Protein AF-A0A931MNH4-F1 (afdb_monomer)

Solvent-accessible surface area (backbone atoms only — not comparable to full-atom values): 10847 Å² total; per-resid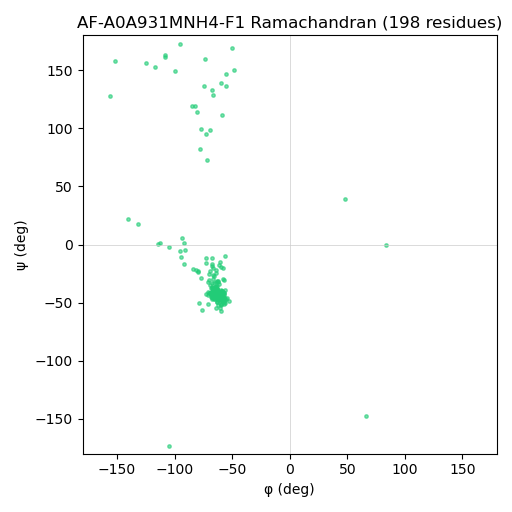ue (Å²): 139,83,82,79,81,79,89,80,87,72,77,57,69,44,56,53,50,51,34,54,53,46,45,53,50,35,50,48,55,61,60,52,45,60,64,35,60,74,27,44,64,66,43,52,75,28,30,42,85,65,47,63,62,49,39,50,48,42,41,54,48,29,35,50,51,25,43,57,26,54,76,43,91,54,63,66,54,26,25,50,33,19,40,48,23,29,51,39,44,56,51,41,60,58,52,41,64,85,30,44,72,83,51,72,48,60,78,91,59,66,46,47,67,67,78,48,55,50,55,36,26,47,27,23,49,67,39,47,71,83,68,55,28,59,55,51,34,54,54,46,51,51,52,43,51,51,50,40,35,60,36,33,71,55,77,96,50,96,63,51,65,60,53,55,51,52,54,50,50,55,42,46,51,55,46,48,51,52,50,51,54,56,50,50,43,45,52,52,48,51,53,52,54,54,52,54,66,74,75,107

Sequence (200 aa):
MSRRVRFDEGGSAGDRFVRVFVRFVVLGYLFYLVPVIGYMPTAAAVTAGWWTPLAVTAIVGSALAMGAATFHPDVRCLRRTAAANAWLFVAVTVLWWPAWNGGHIAGDDYLWLTLVPGLPALSAVAAWRSWRPFAYLAVVEVLVHATDRIVRDIPVGDHALPSFAFIATYSMMFVGAATIGLAAGRTLDATIATTHATAS

pLDDT: mean 86.15, std 13.41, range [39.12, 98.06]

Structure (mmCIF, N/CA/C/O backbone):
data_AF-A0A931MNH4-F1
#
_entry.id   AF-A0A931MNH4-F1
#
loop_
_atom_site.group_PDB
_atom_site.id
_atom_site.type_symbol
_atom_site.label_atom_id
_atom_site.label_alt_id
_atom_site.label_comp_id
_atom_site.label_asym_id
_atom_site.label_entity_id
_atom_site.label_seq_id
_atom_site.pdbx_PDB_ins_code
_atom_site.Cartn_x
_atom_site.Cartn_y
_atom_site.Cartn_z
_atom_site.occupancy
_atom_site.B_iso_or_equiv
_atom_site.auth_seq_id
_atom_site.auth_comp_id
_atom_site.auth_asym_id
_atom_site.auth_atom_id
_atom_site.pdbx_PDB_model_num
ATOM 1 N N . MET A 1 1 ? -31.766 15.109 41.637 1.00 39.12 1 MET A N 1
ATOM 2 C CA . MET A 1 1 ? -31.899 15.221 40.167 1.00 39.12 1 MET A CA 1
ATOM 3 C C . MET A 1 1 ? -30.556 14.843 39.544 1.00 39.12 1 MET A C 1
ATOM 5 O O . MET A 1 1 ? -29.678 15.682 39.417 1.00 39.12 1 MET A O 1
ATOM 9 N N . SER A 1 2 ? -30.343 13.541 39.315 1.00 41.69 2 SER A N 1
ATOM 10 C CA . SER A 1 2 ? -29.070 12.966 38.851 1.00 41.69 2 SER A CA 1
ATOM 11 C C . SER A 1 2 ? -28.994 13.042 37.325 1.00 41.69 2 SER A C 1
ATOM 13 O O . SER A 1 2 ? -29.858 12.512 36.624 1.00 41.69 2 SER A O 1
ATOM 15 N N . ARG A 1 3 ? -27.990 13.756 36.812 1.00 40.38 3 ARG A N 1
ATOM 16 C CA . ARG A 1 3 ? -27.740 13.938 35.381 1.00 40.38 3 ARG A CA 1
ATOM 17 C C . ARG A 1 3 ? -27.098 12.650 34.854 1.00 40.38 3 ARG A C 1
ATOM 19 O O . ARG A 1 3 ? -25.903 12.445 35.035 1.00 40.38 3 ARG A O 1
ATOM 26 N N . ARG A 1 4 ? -27.891 11.771 34.227 1.00 43.69 4 ARG A N 1
ATOM 27 C CA . ARG A 1 4 ? -27.363 10.622 33.473 1.00 43.69 4 ARG A CA 1
ATOM 28 C C . ARG A 1 4 ? -26.448 11.164 32.375 1.00 43.69 4 ARG A C 1
ATOM 30 O O . ARG A 1 4 ? -26.921 11.816 31.446 1.00 43.69 4 ARG A O 1
ATOM 37 N N . VAL A 1 5 ? -25.148 10.923 32.501 1.00 45.19 5 VAL A N 1
ATOM 38 C CA . VAL A 1 5 ? -24.191 11.143 31.416 1.00 45.19 5 VAL A CA 1
ATOM 39 C C . VAL A 1 5 ? -24.498 10.089 30.356 1.00 45.19 5 VAL A C 1
ATOM 41 O O . VAL A 1 5 ? -24.156 8.920 30.503 1.00 45.19 5 VAL A O 1
ATOM 44 N N . ARG A 1 6 ? -25.245 10.489 29.326 1.00 39.12 6 ARG A N 1
ATOM 45 C CA . ARG A 1 6 ? -25.521 9.675 28.144 1.00 39.12 6 ARG A CA 1
ATOM 46 C C . ARG A 1 6 ? -24.229 9.622 27.316 1.00 39.12 6 ARG A C 1
ATOM 48 O O . ARG A 1 6 ? -23.942 10.545 26.563 1.00 39.12 6 ARG A O 1
ATOM 55 N N . PHE A 1 7 ? -23.429 8.573 27.500 1.00 44.94 7 PHE A N 1
ATOM 56 C CA . PHE A 1 7 ? -22.346 8.220 26.580 1.00 44.94 7 PHE A CA 1
ATOM 57 C C . PHE A 1 7 ? -22.957 7.530 25.362 1.00 44.94 7 PHE A C 1
ATOM 59 O O . PHE A 1 7 ? -23.023 6.308 25.333 1.00 44.94 7 PHE A O 1
ATOM 66 N N . ASP A 1 8 ? -23.459 8.298 24.398 1.00 45.12 8 ASP A N 1
ATOM 67 C CA . ASP A 1 8 ? -24.078 7.700 23.205 1.00 45.12 8 ASP A CA 1
ATOM 68 C C . ASP A 1 8 ? -23.757 8.430 21.889 1.00 45.12 8 ASP A C 1
ATOM 70 O O . ASP A 1 8 ? -24.479 8.285 20.914 1.00 45.12 8 ASP A O 1
ATOM 74 N N . GLU A 1 9 ? -22.663 9.203 21.806 1.00 40.69 9 GLU A N 1
ATOM 75 C CA . GLU A 1 9 ? -22.378 9.997 20.587 1.00 40.69 9 GLU A CA 1
ATOM 76 C C . GLU A 1 9 ? -20.949 9.889 20.018 1.00 40.69 9 GLU A C 1
ATOM 78 O O . GLU A 1 9 ? -20.541 10.672 19.164 1.00 40.69 9 GLU A O 1
ATOM 83 N N . GLY A 1 10 ? -20.173 8.868 20.386 1.00 42.50 10 GLY A N 1
ATOM 84 C CA . GLY A 1 10 ? -18.892 8.596 19.726 1.00 42.50 10 GLY A CA 1
ATOM 85 C C . GLY A 1 10 ? -18.502 7.137 19.883 1.00 42.50 10 GLY A C 1
ATOM 86 O O . GLY A 1 10 ? -18.530 6.639 21.000 1.00 42.50 10 GLY A O 1
ATOM 87 N N . GLY A 1 11 ? -18.187 6.458 18.772 1.00 59.75 11 GLY A N 1
ATOM 88 C CA . GLY A 1 11 ? -17.938 5.007 18.712 1.00 59.75 11 GLY A CA 1
ATOM 89 C C . GLY A 1 11 ? -16.943 4.459 19.747 1.00 59.75 11 GLY A C 1
ATOM 90 O O . GLY A 1 11 ? -16.241 5.219 20.414 1.00 59.75 11 GLY A O 1
ATOM 91 N N . SER A 1 12 ? -16.879 3.124 19.863 1.00 76.06 12 SER A N 1
ATOM 92 C CA . SER A 1 12 ? -16.082 2.413 20.885 1.00 76.06 12 SER A CA 1
ATOM 93 C C . SER A 1 12 ? -14.642 2.946 20.974 1.00 76.06 12 SER A C 1
ATOM 95 O O . SER A 1 12 ? -14.068 3.407 19.983 1.00 76.06 12 SER A O 1
ATOM 97 N N . ALA A 1 13 ? -14.017 2.875 22.152 1.00 78.75 13 ALA A N 1
ATOM 98 C CA . ALA A 1 13 ? -12.631 3.318 22.322 1.00 78.75 13 ALA A CA 1
ATOM 99 C C . ALA A 1 13 ? -11.659 2.588 21.362 1.00 78.75 13 ALA A C 1
ATOM 101 O O . ALA A 1 13 ? -10.739 3.206 20.825 1.00 78.75 13 ALA A O 1
ATOM 102 N N . GLY A 1 14 ? -11.945 1.341 20.996 1.00 79.50 14 GLY A N 1
ATOM 103 C CA . GLY A 1 14 ? -11.322 0.564 19.930 1.00 79.50 14 GLY A CA 1
ATOM 104 C C . GLY A 1 14 ? -11.430 1.210 18.548 1.00 79.50 14 GLY A C 1
ATOM 105 O O . GLY A 1 14 ? -10.446 1.219 17.805 1.00 79.50 14 GLY A O 1
ATOM 106 N N . ASP A 1 15 ? -12.566 1.816 18.204 1.00 86.19 15 ASP A N 1
ATOM 107 C CA . ASP A 1 15 ? -12.702 2.590 16.964 1.00 86.19 15 ASP A CA 1
ATOM 108 C C . ASP A 1 15 ? -11.847 3.860 17.009 1.00 86.19 15 ASP A C 1
ATOM 110 O O . ASP A 1 15 ? -11.227 4.229 16.006 1.00 86.19 15 ASP A O 1
ATOM 114 N N . ARG A 1 16 ? -11.747 4.513 18.174 1.00 86.31 16 ARG A N 1
ATOM 115 C CA . ARG A 1 16 ? -10.844 5.658 18.363 1.00 86.31 16 ARG A CA 1
ATOM 116 C C . ARG A 1 16 ? -9.375 5.242 18.207 1.00 86.31 16 ARG A C 1
ATOM 118 O O . ARG A 1 16 ? -8.635 5.945 17.517 1.00 86.31 16 ARG A O 1
ATOM 125 N N . PHE A 1 17 ? -8.967 4.097 18.755 1.00 88.31 17 PHE A N 1
ATOM 126 C CA . PHE A 1 17 ? -7.614 3.556 18.570 1.00 88.31 17 PHE A CA 1
ATOM 127 C C . PHE A 1 17 ? -7.302 3.267 17.102 1.00 88.31 17 PHE A C 1
ATOM 129 O O . PHE A 1 17 ? -6.260 3.692 16.606 1.00 88.31 17 PHE A O 1
ATOM 136 N N . VAL A 1 18 ? -8.218 2.612 16.381 1.00 90.44 18 VAL A N 1
ATOM 137 C CA . VAL A 1 18 ? -8.048 2.339 14.945 1.00 90.44 18 VAL A CA 1
ATOM 138 C C . VAL A 1 18 ? -7.901 3.640 14.149 1.00 90.44 18 VAL A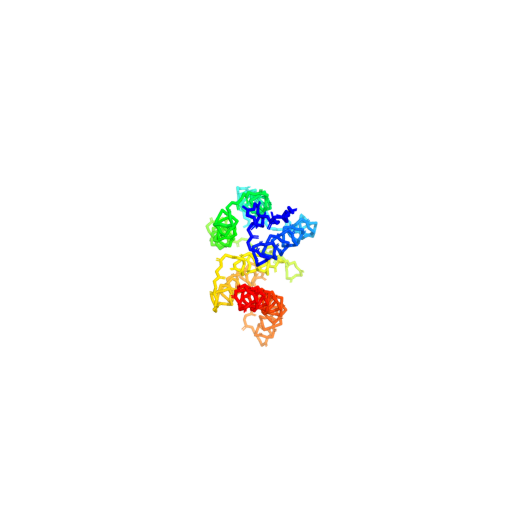 C 1
ATOM 140 O O . VAL A 1 18 ? -7.058 3.714 13.259 1.00 90.44 18 VAL A O 1
ATOM 143 N N . ARG A 1 19 ? -8.660 4.692 14.480 1.00 94.25 19 ARG A N 1
ATOM 144 C CA . ARG A 1 19 ? -8.535 6.004 13.817 1.00 94.25 19 ARG A CA 1
ATOM 145 C C . ARG A 1 19 ? -7.173 6.651 14.051 1.00 94.25 19 ARG A C 1
ATOM 147 O O . ARG A 1 19 ? -6.581 7.150 13.099 1.00 94.25 19 ARG A O 1
ATOM 154 N N . VAL A 1 20 ? -6.672 6.645 15.287 1.00 93.81 20 VAL A N 1
ATOM 155 C CA . VAL A 1 20 ? -5.338 7.186 15.609 1.00 93.81 20 VAL A CA 1
ATOM 156 C C . VAL A 1 20 ? -4.249 6.388 14.896 1.00 93.81 20 VAL A C 1
ATOM 158 O O . VAL A 1 20 ? -3.377 6.982 14.266 1.00 93.81 20 VAL A O 1
ATOM 161 N N . PHE A 1 21 ? -4.346 5.058 14.919 1.00 93.31 21 PHE A N 1
ATOM 162 C CA . PHE A 1 21 ? -3.435 4.176 14.196 1.00 93.31 21 PHE A CA 1
ATOM 163 C C . PHE A 1 21 ? -3.420 4.482 12.693 1.00 93.31 21 PHE A C 1
ATOM 165 O O . PHE A 1 21 ? -2.356 4.678 12.117 1.00 93.31 21 PHE A O 1
ATOM 172 N N . VAL A 1 22 ? -4.586 4.613 12.058 1.00 95.25 22 VAL A N 1
ATOM 173 C CA . VAL A 1 22 ? -4.656 4.955 10.632 1.00 95.25 22 VAL A CA 1
ATOM 174 C C . VAL A 1 22 ? -4.052 6.327 10.342 1.00 95.25 22 VAL A C 1
ATOM 176 O O . VAL A 1 22 ? -3.323 6.462 9.366 1.00 95.25 22 VAL A O 1
ATOM 179 N N . ARG A 1 23 ? -4.285 7.342 11.183 1.00 96.12 23 ARG A N 1
ATOM 180 C CA . ARG A 1 23 ? -3.642 8.659 11.011 1.00 96.12 23 ARG A CA 1
ATOM 181 C C . ARG A 1 23 ? -2.121 8.556 11.065 1.00 96.12 23 ARG A C 1
ATOM 183 O O . ARG A 1 23 ? -1.450 9.176 10.248 1.00 96.12 23 ARG A O 1
ATOM 190 N N . PHE A 1 24 ? -1.590 7.742 11.976 1.00 94.81 24 PHE A N 1
ATOM 191 C CA . PHE A 1 24 ? -0.161 7.445 12.033 1.00 94.81 24 PHE A CA 1
ATOM 192 C C . PHE A 1 24 ? 0.341 6.784 10.736 1.00 94.81 24 PHE A C 1
ATOM 194 O O . PHE A 1 24 ? 1.348 7.219 10.185 1.00 94.81 24 PHE A O 1
ATOM 201 N N . VAL A 1 25 ? -0.393 5.810 10.186 1.00 95.44 25 VAL A N 1
ATOM 202 C CA . VAL A 1 25 ? -0.047 5.176 8.897 1.00 95.44 25 VAL A CA 1
ATOM 203 C C . VAL A 1 25 ? -0.053 6.189 7.746 1.00 95.44 25 VAL A C 1
ATOM 205 O O . VAL A 1 25 ? 0.857 6.184 6.920 1.00 95.44 25 VAL A O 1
ATOM 208 N N . VAL A 1 26 ? -1.037 7.092 7.701 1.00 96.00 26 VAL A N 1
ATOM 209 C CA . VAL A 1 26 ? -1.114 8.154 6.681 1.00 96.00 26 VAL A CA 1
ATOM 210 C C . VAL A 1 26 ? 0.065 9.117 6.786 1.00 96.00 26 VAL A C 1
ATOM 212 O O . VAL A 1 26 ? 0.641 9.474 5.763 1.00 96.00 26 VAL A O 1
ATOM 215 N N . LEU A 1 27 ? 0.475 9.498 7.999 1.00 96.12 27 LEU A N 1
ATOM 216 C CA . LEU A 1 27 ? 1.706 10.271 8.184 1.00 96.12 27 LEU A CA 1
ATOM 217 C C . LEU A 1 27 ? 2.918 9.507 7.647 1.00 96.12 27 LEU A C 1
ATOM 219 O O . LEU A 1 27 ? 3.733 10.098 6.946 1.00 96.12 27 LEU A O 1
ATOM 223 N N . GLY A 1 28 ? 2.994 8.196 7.894 1.00 93.38 28 GLY A N 1
ATOM 224 C CA . GLY A 1 28 ? 4.009 7.323 7.303 1.00 93.38 28 GLY A CA 1
ATOM 225 C C . GLY A 1 28 ? 4.073 7.445 5.778 1.00 93.38 28 GLY A C 1
ATOM 226 O O . GLY A 1 28 ? 5.148 7.690 5.242 1.00 93.38 28 GLY A O 1
ATOM 227 N N . TYR A 1 29 ? 2.932 7.380 5.085 1.00 94.44 29 TYR A N 1
ATOM 228 C CA . TYR A 1 29 ? 2.870 7.606 3.633 1.00 94.44 29 TYR A CA 1
ATOM 229 C C . TYR A 1 29 ? 3.417 8.971 3.207 1.00 94.44 29 TYR A C 1
ATOM 231 O O . TYR A 1 29 ? 4.164 9.049 2.234 1.00 94.44 29 TYR A O 1
ATOM 239 N N . LEU A 1 30 ? 3.072 10.040 3.928 1.00 94.75 30 LEU A N 1
ATOM 240 C CA . LEU A 1 30 ? 3.542 11.390 3.605 1.00 94.75 30 LEU A CA 1
ATOM 241 C C . LEU A 1 30 ? 5.053 11.542 3.823 1.00 94.75 30 LEU A C 1
ATOM 243 O O . LEU A 1 30 ? 5.729 12.145 2.995 1.00 94.75 30 LEU A O 1
ATOM 247 N N . PHE A 1 31 ? 5.594 10.963 4.897 1.00 93.94 31 PHE A N 1
ATOM 248 C CA . PHE A 1 31 ? 7.034 10.977 5.159 1.00 93.94 31 PHE A CA 1
ATOM 249 C C . PHE A 1 31 ? 7.813 10.136 4.145 1.00 93.94 31 PHE A C 1
ATOM 251 O O . PHE A 1 31 ? 8.835 10.593 3.638 1.00 93.94 31 PHE A O 1
ATOM 258 N N . TYR A 1 32 ? 7.315 8.946 3.794 1.00 89.62 32 TYR A N 1
ATOM 259 C CA . TYR A 1 32 ? 7.945 8.084 2.787 1.00 89.62 32 TYR A CA 1
ATOM 260 C C . TYR A 1 32 ? 7.878 8.657 1.369 1.00 89.62 32 TYR A C 1
ATOM 262 O O . TYR A 1 32 ? 8.678 8.265 0.521 1.00 89.62 32 TYR A O 1
ATOM 270 N N . LEU A 1 33 ? 6.986 9.613 1.098 1.00 91.06 33 LEU A N 1
ATOM 271 C CA . LEU A 1 33 ? 6.939 10.275 -0.202 1.00 91.06 33 LEU A CA 1
ATOM 272 C C . LEU A 1 33 ? 8.242 11.033 -0.507 1.00 91.06 33 LEU A C 1
ATOM 274 O O . LEU A 1 33 ? 8.657 11.079 -1.661 1.00 91.06 33 LEU A O 1
ATOM 278 N N . VAL A 1 34 ? 8.912 11.571 0.518 1.00 92.69 34 VAL A N 1
ATOM 279 C CA . VAL A 1 34 ? 10.163 12.332 0.369 1.00 92.69 34 VAL A CA 1
ATOM 280 C C . VAL A 1 34 ? 11.274 11.496 -0.285 1.00 92.69 34 VAL A C 1
ATOM 282 O O . VAL A 1 34 ? 11.755 11.911 -1.341 1.00 92.69 34 VAL A O 1
ATOM 285 N N . PRO A 1 35 ? 11.676 10.322 0.249 1.00 90.06 35 PRO A N 1
ATOM 286 C CA . PRO A 1 35 ? 12.659 9.480 -0.425 1.00 90.06 35 PRO A CA 1
ATOM 287 C C . PRO A 1 35 ? 12.121 8.902 -1.738 1.00 90.06 35 PRO A C 1
ATOM 289 O O . PRO A 1 35 ? 12.856 8.864 -2.719 1.00 90.06 35 PRO A O 1
ATOM 292 N N . VAL A 1 36 ? 10.839 8.514 -1.805 1.00 91.00 36 VAL A N 1
ATOM 293 C CA . VAL A 1 36 ? 10.245 7.927 -3.020 1.00 91.00 36 VAL A CA 1
ATOM 294 C C . VAL A 1 36 ? 10.365 8.863 -4.224 1.00 91.00 36 VAL A C 1
ATOM 296 O O . VAL A 1 36 ? 10.721 8.393 -5.301 1.00 91.00 36 VAL A O 1
ATOM 299 N N . ILE A 1 37 ? 10.141 10.173 -4.051 1.00 92.19 37 ILE A N 1
ATOM 300 C CA . ILE A 1 37 ? 10.300 11.173 -5.123 1.00 92.19 37 ILE A CA 1
ATOM 301 C C . ILE A 1 37 ? 11.711 11.130 -5.726 1.00 92.19 37 ILE A C 1
ATOM 303 O O . ILE A 1 37 ? 11.845 11.220 -6.946 1.00 92.19 37 ILE A O 1
ATOM 307 N N . GLY A 1 38 ? 12.746 10.939 -4.902 1.00 90.31 38 GLY A N 1
ATOM 308 C CA . GLY A 1 38 ? 14.133 10.839 -5.366 1.00 90.31 38 GLY A CA 1
ATOM 309 C C . GLY A 1 38 ? 14.390 9.637 -6.282 1.00 90.31 38 GLY A C 1
ATOM 310 O O . GLY A 1 38 ? 15.181 9.746 -7.212 1.00 90.31 38 GLY A O 1
ATOM 311 N N . TYR A 1 39 ? 13.669 8.530 -6.076 1.00 89.06 39 TYR A N 1
ATOM 312 C CA . TYR A 1 39 ? 13.806 7.283 -6.846 1.00 89.06 39 TYR A CA 1
ATOM 313 C C . TYR A 1 39 ? 12.805 7.148 -8.011 1.00 89.06 39 TYR A C 1
ATOM 315 O O . TYR A 1 39 ? 12.880 6.198 -8.796 1.00 89.06 39 TYR A O 1
ATOM 323 N N . MET A 1 40 ? 11.856 8.080 -8.164 1.00 91.00 40 MET A N 1
ATOM 324 C CA . MET A 1 40 ? 10.902 8.057 -9.284 1.00 91.00 40 MET A CA 1
ATOM 325 C C . MET A 1 40 ? 11.567 8.143 -10.670 1.00 91.00 40 MET A C 1
ATOM 327 O O . MET A 1 40 ? 11.118 7.407 -11.553 1.00 91.00 40 MET A O 1
ATOM 331 N N . PRO A 1 41 ? 12.610 8.973 -10.904 1.00 91.81 41 PRO A N 1
ATOM 332 C CA . PRO A 1 41 ? 13.272 9.043 -12.209 1.00 91.81 41 PRO A CA 1
ATOM 333 C C . PRO A 1 41 ? 13.865 7.699 -12.644 1.00 91.81 41 PRO A C 1
ATOM 335 O O . PRO A 1 41 ? 13.720 7.309 -13.801 1.00 91.81 41 PRO A O 1
ATOM 338 N N . THR A 1 42 ? 14.447 6.954 -11.702 1.00 89.75 42 THR A N 1
ATOM 339 C CA . THR A 1 42 ? 15.019 5.626 -11.942 1.00 89.75 42 THR A CA 1
ATOM 340 C C . THR A 1 42 ? 13.954 4.632 -12.408 1.00 89.75 42 THR A C 1
ATOM 342 O O . THR A 1 42 ? 14.141 3.933 -13.401 1.00 89.75 42 THR A O 1
ATOM 345 N N . ALA A 1 43 ? 12.786 4.616 -11.759 1.00 88.12 43 ALA A N 1
ATOM 346 C CA . ALA A 1 43 ? 11.671 3.777 -12.199 1.00 88.12 43 ALA A CA 1
ATOM 347 C C . ALA A 1 43 ? 11.082 4.235 -13.547 1.00 88.12 43 ALA A C 1
ATOM 349 O O . ALA A 1 43 ? 10.696 3.399 -14.366 1.00 88.12 43 ALA A O 1
ATOM 350 N N . ALA A 1 44 ? 11.022 5.546 -13.800 1.00 90.94 44 ALA A N 1
ATOM 351 C CA . ALA A 1 44 ? 10.495 6.106 -15.046 1.00 90.94 44 ALA A CA 1
ATOM 352 C C . ALA A 1 44 ? 11.364 5.774 -16.272 1.00 90.94 44 ALA A C 1
ATOM 354 O O . ALA A 1 44 ? 10.837 5.690 -17.377 1.00 90.94 44 ALA A O 1
ATOM 355 N N . ALA A 1 45 ? 12.668 5.538 -16.091 1.00 90.88 45 ALA A N 1
ATOM 356 C CA . ALA A 1 45 ? 13.566 5.135 -17.176 1.00 90.88 45 ALA A CA 1
ATOM 357 C C . ALA A 1 45 ? 13.236 3.742 -17.752 1.00 90.88 45 ALA A C 1
ATOM 359 O O . ALA A 1 45 ? 13.494 3.469 -18.926 1.00 90.88 45 ALA A O 1
ATOM 360 N N . VAL A 1 46 ? 12.641 2.865 -16.939 1.00 93.81 46 VAL A N 1
ATOM 361 C CA . VAL A 1 46 ? 12.371 1.461 -17.294 1.00 93.81 46 VAL A CA 1
ATOM 362 C C . VAL A 1 46 ? 10.880 1.130 -17.391 1.00 93.81 46 VAL A C 1
ATOM 364 O O . VAL A 1 46 ? 10.511 -0.002 -17.688 1.00 93.81 46 VAL A O 1
ATOM 367 N N . THR A 1 47 ? 9.991 2.097 -17.167 1.00 95.12 47 THR A N 1
ATOM 368 C CA . THR A 1 47 ? 8.538 1.889 -17.229 1.00 95.12 47 THR A CA 1
ATOM 369 C C . THR A 1 47 ? 7.865 2.858 -18.185 1.00 95.12 47 THR A C 1
ATOM 371 O O . THR A 1 47 ? 8.361 3.944 -18.476 1.00 95.12 47 THR A O 1
ATOM 374 N N . ALA A 1 48 ? 6.696 2.476 -18.686 1.00 95.50 48 ALA A N 1
ATOM 375 C CA . ALA A 1 48 ? 5.853 3.360 -19.467 1.00 95.50 48 ALA A CA 1
ATOM 376 C C . ALA A 1 48 ? 5.446 4.597 -18.643 1.00 95.50 48 ALA A C 1
ATOM 378 O O . ALA A 1 48 ? 5.068 4.487 -17.477 1.00 95.50 48 ALA A O 1
ATOM 379 N N . GLY A 1 49 ? 5.446 5.779 -19.271 1.00 94.44 49 GLY A N 1
ATOM 380 C CA . GLY A 1 49 ? 5.241 7.062 -18.581 1.00 94.44 49 GLY A CA 1
ATOM 381 C C . GLY A 1 49 ? 3.895 7.228 -17.860 1.00 94.44 49 GLY A C 1
ATOM 382 O O . GLY A 1 49 ? 3.757 8.116 -17.023 1.00 94.44 49 GLY A O 1
ATOM 383 N N . TRP A 1 50 ? 2.906 6.372 -18.137 1.00 95.56 50 TRP A N 1
ATOM 384 C CA . TRP A 1 50 ? 1.625 6.354 -17.424 1.00 95.56 50 TRP A CA 1
ATOM 385 C C . TRP A 1 50 ? 1.697 5.633 -16.072 1.00 95.56 50 TRP A C 1
ATOM 387 O O . TRP A 1 50 ? 0.858 5.882 -15.206 1.00 95.56 50 TRP A O 1
ATOM 397 N N . TRP A 1 51 ? 2.669 4.738 -15.876 1.00 96.56 51 TRP A N 1
ATOM 398 C CA . TRP A 1 51 ? 2.679 3.840 -14.725 1.00 96.56 51 TRP A CA 1
ATOM 399 C C . TRP A 1 51 ? 2.990 4.577 -13.426 1.00 96.56 51 TRP A C 1
ATOM 401 O O . TRP A 1 51 ? 2.201 4.498 -12.490 1.00 96.56 51 TRP A O 1
ATOM 411 N N . THR A 1 52 ? 4.067 5.364 -13.376 1.00 94.50 52 THR A N 1
ATOM 412 C CA . THR A 1 52 ? 4.440 6.137 -12.179 1.00 94.50 52 THR A CA 1
ATOM 413 C C . THR A 1 52 ? 3.332 7.084 -11.695 1.00 94.50 52 THR A C 1
ATOM 415 O O . THR A 1 52 ? 2.982 7.006 -10.515 1.00 94.50 52 THR A O 1
ATOM 418 N N . PRO A 1 53 ? 2.717 7.947 -12.533 1.00 95.38 53 PRO A N 1
ATOM 419 C CA . PRO A 1 53 ? 1.641 8.816 -12.057 1.00 95.38 53 PRO A CA 1
ATOM 420 C C . PRO A 1 53 ? 0.409 8.023 -11.599 1.00 95.38 53 PRO A C 1
ATOM 422 O O . PRO A 1 53 ? -0.202 8.390 -10.591 1.00 95.38 53 PRO A O 1
ATOM 425 N N . LEU A 1 54 ? 0.071 6.912 -12.265 1.00 96.88 54 LEU A N 1
ATOM 426 C CA . LEU A 1 54 ? -1.018 6.029 -11.838 1.00 96.88 54 LEU A CA 1
ATOM 427 C C . LEU A 1 54 ? -0.706 5.380 -10.484 1.00 96.88 54 LEU A C 1
ATOM 429 O O . LEU A 1 54 ? -1.548 5.401 -9.589 1.00 96.88 54 LEU A O 1
ATOM 433 N N . ALA A 1 55 ? 0.506 4.854 -10.318 1.00 95.62 55 ALA A N 1
ATOM 434 C CA . ALA A 1 55 ? 0.993 4.207 -9.107 1.00 95.62 55 ALA A CA 1
ATOM 435 C C . ALA A 1 55 ? 0.956 5.155 -7.904 1.00 95.62 55 ALA A C 1
ATOM 437 O O . ALA A 1 55 ? 0.369 4.836 -6.868 1.00 95.62 55 ALA A O 1
ATOM 438 N N . VAL A 1 56 ? 1.520 6.354 -8.064 1.00 94.88 56 VAL A N 1
ATOM 439 C CA . VAL A 1 56 ? 1.521 7.402 -7.035 1.00 94.88 56 VAL A CA 1
ATOM 440 C C . VAL A 1 56 ? 0.094 7.810 -6.682 1.00 94.88 56 VAL A C 1
ATOM 442 O O . VAL A 1 56 ? -0.255 7.844 -5.503 1.00 94.88 56 VAL A O 1
ATOM 445 N N . THR A 1 57 ? -0.758 8.053 -7.680 1.00 96.19 57 THR A N 1
ATOM 446 C CA . THR A 1 57 ? -2.159 8.434 -7.442 1.00 96.19 57 THR A CA 1
ATOM 447 C C . THR A 1 57 ? -2.929 7.329 -6.722 1.00 96.19 57 THR A C 1
ATOM 449 O O . THR A 1 57 ? -3.654 7.605 -5.768 1.00 96.19 57 THR A O 1
ATOM 452 N N . ALA A 1 58 ? -2.754 6.071 -7.125 1.00 97.00 58 ALA A N 1
ATOM 453 C CA . ALA A 1 58 ? -3.424 4.935 -6.506 1.00 97.00 58 ALA A CA 1
ATOM 454 C C . ALA A 1 58 ? -2.973 4.730 -5.053 1.00 97.00 58 ALA A C 1
ATOM 456 O O . ALA A 1 58 ? -3.817 4.556 -4.176 1.00 97.00 58 ALA A O 1
ATOM 457 N N . ILE A 1 59 ? -1.670 4.790 -4.773 1.00 95.44 59 ILE A N 1
ATOM 458 C CA . ILE A 1 59 ? -1.118 4.527 -3.437 1.00 95.44 59 ILE A CA 1
ATOM 459 C C . ILE A 1 59 ? -1.358 5.720 -2.505 1.00 95.44 59 ILE A C 1
ATOM 461 O O . ILE A 1 59 ? -1.991 5.573 -1.458 1.00 95.44 59 ILE A O 1
ATOM 465 N N . VAL A 1 60 ? -0.904 6.914 -2.892 1.00 94.88 60 VAL A N 1
ATOM 466 C CA . VAL A 1 60 ? -1.005 8.120 -2.057 1.00 94.88 60 VAL A CA 1
ATOM 467 C C . VAL A 1 60 ? -2.447 8.613 -1.995 1.00 94.88 60 VAL A C 1
ATOM 469 O O . VAL A 1 60 ? -2.940 8.929 -0.916 1.00 94.88 60 VAL A O 1
ATOM 472 N N . GLY A 1 61 ? -3.168 8.620 -3.119 1.00 96.25 61 GLY A N 1
ATOM 473 C CA . GLY A 1 61 ? -4.568 9.047 -3.152 1.00 96.25 61 GLY A CA 1
ATOM 474 C C . GLY A 1 61 ? -5.469 8.160 -2.293 1.00 96.25 61 GLY A C 1
ATOM 475 O O . GLY A 1 61 ? -6.298 8.674 -1.540 1.00 96.25 61 GLY A O 1
ATOM 476 N N . SER A 1 62 ? -5.268 6.838 -2.312 1.00 97.19 62 SER A N 1
ATOM 477 C CA . SER A 1 62 ? -6.019 5.945 -1.418 1.00 97.19 62 SER A CA 1
ATOM 478 C C . SER A 1 62 ? -5.604 6.078 0.050 1.00 97.19 62 SER A C 1
ATOM 480 O O . SER A 1 62 ? -6.467 5.973 0.923 1.00 97.19 62 SER A O 1
ATOM 482 N N . ALA A 1 63 ? -4.337 6.387 0.347 1.00 96.19 63 ALA A N 1
ATOM 483 C CA . ALA A 1 63 ? -3.898 6.708 1.706 1.00 96.19 63 ALA A CA 1
ATOM 484 C C . ALA A 1 63 ? -4.549 8.004 2.226 1.00 96.19 63 ALA A C 1
ATOM 486 O O . ALA A 1 63 ? -5.023 8.047 3.362 1.00 96.19 63 ALA A O 1
ATOM 487 N N . LEU A 1 64 ? -4.657 9.039 1.388 1.00 97.12 64 LEU A N 1
ATOM 488 C CA . LEU A 1 64 ? -5.363 10.278 1.729 1.00 97.12 64 LEU A CA 1
ATOM 489 C C . LEU A 1 64 ? -6.863 10.038 1.939 1.00 97.12 64 LEU A C 1
ATOM 491 O O . LEU A 1 64 ? -7.424 10.518 2.926 1.00 97.12 64 LEU A O 1
ATOM 495 N N . ALA A 1 65 ? -7.503 9.240 1.078 1.00 96.94 65 ALA A N 1
ATOM 496 C CA . ALA A 1 65 ? -8.899 8.835 1.254 1.00 96.94 65 ALA A CA 1
ATOM 497 C C . ALA A 1 65 ? -9.105 8.065 2.571 1.00 96.94 65 ALA A C 1
ATOM 499 O O . ALA A 1 65 ? -10.066 8.313 3.302 1.00 96.94 65 ALA A O 1
ATOM 500 N N . MET A 1 66 ? -8.166 7.181 2.916 1.00 96.50 66 MET A N 1
ATOM 501 C CA . MET A 1 66 ? -8.143 6.482 4.198 1.00 96.50 66 MET A CA 1
ATOM 502 C C . MET A 1 66 ? -7.983 7.453 5.382 1.00 96.50 66 MET A C 1
ATOM 504 O O . MET A 1 66 ? -8.686 7.314 6.385 1.00 96.50 66 MET A O 1
ATOM 508 N N . GLY A 1 67 ? -7.126 8.469 5.262 1.00 95.56 67 GLY A N 1
ATOM 509 C CA . GLY A 1 67 ? -6.977 9.539 6.253 1.00 95.56 67 GLY A CA 1
ATOM 510 C C . GLY A 1 67 ? -8.260 10.346 6.452 1.00 95.56 67 GLY A C 1
ATOM 511 O O . GLY A 1 67 ? -8.689 10.554 7.591 1.00 95.56 67 GLY A O 1
ATOM 512 N N . ALA A 1 68 ? -8.926 10.723 5.360 1.00 96.56 68 ALA A N 1
ATOM 513 C CA . ALA A 1 68 ? -10.213 11.415 5.391 1.00 96.56 68 ALA A CA 1
ATOM 514 C C . ALA A 1 68 ? -11.302 10.561 6.066 1.00 96.56 68 ALA A C 1
ATOM 516 O O . ALA A 1 68 ? -12.057 11.055 6.909 1.00 96.56 68 ALA A O 1
ATOM 517 N N . ALA A 1 69 ? -11.325 9.252 5.797 1.00 95.88 69 ALA A N 1
ATOM 518 C CA . ALA A 1 69 ? -12.262 8.323 6.425 1.00 95.88 69 ALA A CA 1
ATOM 519 C C . ALA A 1 69 ? -12.104 8.235 7.958 1.00 95.88 69 ALA A C 1
ATOM 521 O O . ALA A 1 69 ? -13.044 7.840 8.651 1.00 95.88 69 ALA A O 1
ATOM 522 N N . THR A 1 70 ? -10.972 8.672 8.530 1.00 94.44 70 THR A N 1
ATOM 523 C CA . THR A 1 70 ? -10.805 8.750 9.995 1.00 94.44 70 THR A CA 1
ATOM 524 C C . THR A 1 70 ? -11.686 9.803 10.664 1.00 94.44 70 THR A C 1
ATOM 526 O O . THR A 1 70 ? -11.894 9.718 11.877 1.00 94.44 70 THR A O 1
ATOM 529 N N . PHE A 1 71 ? -12.235 10.752 9.907 1.00 93.00 71 PHE A N 1
ATOM 530 C CA . PHE A 1 71 ? -13.206 11.738 10.390 1.00 93.00 71 PHE A CA 1
ATOM 531 C C . PHE A 1 71 ? -14.658 11.300 10.156 1.00 93.00 71 PHE A C 1
ATOM 533 O O . PHE A 1 71 ? -15.576 11.891 10.715 1.00 93.00 71 PHE A O 1
ATOM 540 N N . HIS A 1 72 ? -14.878 10.238 9.376 1.00 91.94 72 HIS A N 1
ATOM 541 C CA . HIS A 1 72 ? -16.213 9.732 9.081 1.00 91.94 72 HIS A CA 1
ATOM 542 C C . HIS A 1 72 ? -16.809 8.983 10.292 1.00 91.94 72 HIS A C 1
ATOM 544 O O . HIS A 1 72 ? -16.099 8.161 10.879 1.00 91.94 72 HIS A O 1
ATOM 550 N N . PRO A 1 73 ? -18.091 9.174 10.662 1.00 86.94 73 PRO A N 1
ATOM 551 C CA . PRO A 1 73 ? -18.693 8.517 11.831 1.00 86.94 73 PRO A CA 1
ATOM 552 C C . PRO A 1 73 ? -18.622 6.984 11.775 1.00 86.94 73 PRO A C 1
ATOM 554 O O . PRO A 1 73 ? -18.268 6.337 12.758 1.00 86.94 73 PRO A O 1
ATOM 557 N N . ASP A 1 74 ? -18.863 6.400 10.599 1.00 89.38 74 ASP A N 1
ATOM 558 C CA . ASP A 1 74 ? -18.807 4.949 10.390 1.00 89.38 74 ASP A CA 1
ATOM 559 C C . ASP A 1 74 ? -17.366 4.435 10.201 1.00 89.38 74 ASP A C 1
ATOM 561 O O . ASP A 1 74 ? -16.719 4.713 9.186 1.00 89.38 74 ASP A O 1
ATOM 565 N N . VAL A 1 75 ? -16.881 3.623 11.149 1.00 89.25 75 VAL A N 1
ATOM 566 C CA . VAL A 1 75 ? -15.564 2.957 11.094 1.00 89.25 75 VAL A CA 1
ATOM 567 C C . VAL A 1 75 ? -15.453 1.949 9.942 1.00 89.25 75 VAL A C 1
ATOM 569 O O . VAL A 1 75 ? -14.349 1.628 9.493 1.00 89.25 75 VAL A O 1
ATOM 572 N N . ARG A 1 76 ? -16.575 1.445 9.415 1.00 92.00 76 ARG A N 1
ATOM 573 C CA . ARG A 1 76 ? -16.574 0.547 8.249 1.00 92.00 76 ARG A CA 1
ATOM 574 C C . ARG A 1 76 ? -16.050 1.263 7.009 1.00 92.00 76 ARG A C 1
ATOM 576 O O . ARG A 1 76 ? -15.383 0.621 6.202 1.00 92.00 76 ARG A O 1
ATOM 583 N N . CYS A 1 77 ? -16.294 2.571 6.887 1.00 93.81 77 CYS A N 1
ATOM 584 C CA . CYS A 1 77 ? -15.735 3.395 5.816 1.00 93.81 77 CYS A CA 1
ATOM 585 C C . CYS A 1 77 ? -14.200 3.375 5.870 1.00 93.81 77 CYS A C 1
ATOM 587 O O . CYS A 1 77 ? -13.565 2.972 4.899 1.00 93.81 77 CYS A O 1
ATOM 589 N N . LEU A 1 78 ? -13.623 3.645 7.049 1.00 94.62 78 LEU A N 1
ATOM 590 C CA . LEU A 1 78 ? -12.177 3.569 7.290 1.00 94.62 78 LEU A CA 1
ATOM 591 C C . LEU A 1 78 ? -11.608 2.191 6.931 1.00 94.62 78 LEU A C 1
ATOM 593 O O . LEU A 1 78 ? -10.604 2.097 6.224 1.00 94.62 78 LEU A O 1
ATOM 597 N N . ARG A 1 79 ? -12.256 1.106 7.375 1.00 94.69 79 ARG A N 1
ATOM 598 C CA . ARG A 1 79 ? -11.796 -0.263 7.077 1.00 94.69 79 ARG A CA 1
ATOM 599 C C . ARG A 1 79 ? -11.830 -0.573 5.580 1.00 94.69 79 ARG A C 1
ATOM 601 O O . ARG A 1 79 ? -10.926 -1.239 5.083 1.00 94.69 79 ARG A O 1
ATOM 608 N N . ARG A 1 80 ? -12.852 -0.097 4.859 1.00 96.75 80 ARG A N 1
ATOM 609 C CA . ARG A 1 80 ? -12.970 -0.266 3.401 1.00 96.75 80 ARG A CA 1
ATOM 610 C C . ARG A 1 80 ? -11.896 0.518 2.657 1.00 96.75 80 ARG A C 1
ATOM 612 O O . ARG A 1 80 ? -11.260 -0.051 1.779 1.00 96.75 80 ARG A O 1
ATOM 619 N N . THR A 1 81 ? -11.649 1.772 3.030 1.00 97.31 81 THR A N 1
ATOM 620 C CA . THR A 1 81 ? -10.580 2.578 2.420 1.00 97.31 81 THR A CA 1
ATOM 621 C C . THR A 1 81 ? -9.194 2.004 2.711 1.00 97.31 81 THR A C 1
ATOM 623 O 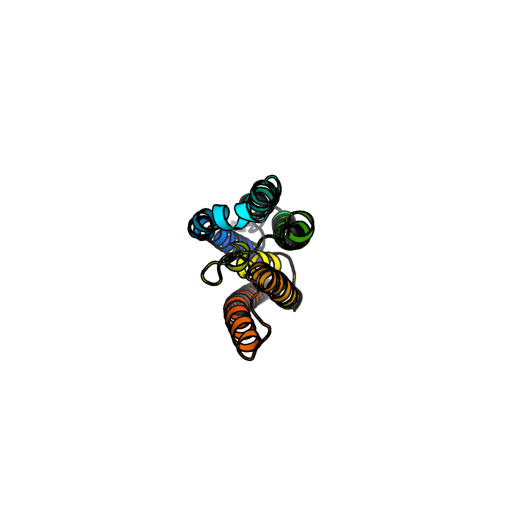O . THR A 1 81 ? -8.347 1.990 1.827 1.00 97.31 81 THR A O 1
ATOM 626 N N . ALA A 1 82 ? -8.981 1.450 3.908 1.00 96.75 82 ALA A N 1
ATOM 627 C CA . ALA A 1 82 ? -7.737 0.771 4.259 1.00 96.75 82 ALA A CA 1
ATOM 628 C C . ALA A 1 82 ? -7.534 -0.523 3.450 1.00 96.75 82 ALA A C 1
ATOM 630 O O . ALA A 1 82 ? -6.441 -0.779 2.951 1.00 96.75 82 ALA A O 1
ATOM 631 N N . ALA A 1 83 ? -8.601 -1.308 3.249 1.00 97.12 83 ALA A N 1
ATOM 632 C CA . ALA A 1 83 ? -8.563 -2.480 2.375 1.00 97.12 83 ALA A CA 1
ATOM 633 C C . ALA A 1 83 ? -8.291 -2.089 0.916 1.00 97.12 83 ALA A C 1
ATOM 635 O O . ALA A 1 83 ? -7.517 -2.759 0.238 1.00 97.12 83 ALA A O 1
ATOM 636 N N . ALA A 1 84 ? -8.916 -1.010 0.437 1.00 97.69 84 ALA A N 1
ATOM 637 C CA . ALA A 1 84 ? -8.704 -0.495 -0.910 1.00 97.69 84 ALA A CA 1
ATOM 638 C C . ALA A 1 84 ? -7.251 -0.054 -1.116 1.00 97.69 84 ALA A C 1
ATOM 640 O O . ALA A 1 84 ? -6.666 -0.405 -2.131 1.00 97.69 84 ALA A O 1
ATOM 641 N N . ASN A 1 85 ? -6.649 0.639 -0.144 1.00 98.06 85 ASN A N 1
ATOM 642 C CA . ASN A 1 85 ? -5.236 1.017 -0.197 1.00 98.06 85 ASN A CA 1
ATOM 643 C C . ASN A 1 85 ? -4.310 -0.209 -0.296 1.00 98.06 85 ASN A C 1
ATOM 645 O O . ASN A 1 85 ? -3.442 -0.242 -1.166 1.00 98.06 85 ASN A O 1
ATOM 649 N N . ALA A 1 86 ? -4.542 -1.240 0.523 1.00 97.19 86 ALA A N 1
ATOM 650 C CA . ALA A 1 86 ? -3.781 -2.487 0.449 1.00 97.19 86 ALA A CA 1
ATOM 651 C C . ALA A 1 86 ? -3.916 -3.166 -0.931 1.00 97.19 86 ALA A C 1
ATOM 653 O O . ALA A 1 86 ? -2.927 -3.529 -1.563 1.00 97.19 86 ALA A O 1
ATOM 654 N N . TRP A 1 87 ? -5.134 -3.285 -1.461 1.00 97.88 87 TRP A N 1
ATOM 655 C CA . TRP A 1 87 ? -5.339 -3.901 -2.776 1.00 97.88 87 TRP A CA 1
ATOM 656 C C . TRP A 1 87 ? -4.792 -3.075 -3.939 1.00 97.88 87 TRP A C 1
ATOM 658 O O . TRP A 1 87 ? -4.247 -3.647 -4.880 1.00 97.88 87 TRP A O 1
ATOM 668 N N . LEU A 1 88 ? -4.905 -1.748 -3.879 1.00 97.62 88 LEU A N 1
ATOM 669 C CA . LEU A 1 88 ? -4.351 -0.858 -4.897 1.00 97.62 88 LEU A CA 1
ATOM 670 C C . LEU A 1 88 ? -2.831 -0.958 -4.957 1.00 97.62 88 LEU A C 1
ATOM 672 O O . LEU A 1 88 ? -2.280 -0.916 -6.052 1.00 97.62 88 LEU A O 1
ATOM 676 N N . PHE A 1 89 ? -2.165 -1.154 -3.817 1.00 96.75 89 PHE A N 1
ATOM 677 C CA . PHE A 1 89 ? -0.730 -1.405 -3.808 1.00 96.75 89 PHE A CA 1
ATOM 678 C C . PHE A 1 89 ? -0.375 -2.665 -4.605 1.00 96.75 89 PHE A C 1
ATOM 680 O O . PHE A 1 89 ? 0.413 -2.590 -5.543 1.00 96.75 89 PHE A O 1
ATOM 687 N N . VAL A 1 90 ? -1.031 -3.795 -4.311 1.00 96.69 90 VAL A N 1
ATOM 688 C CA . VAL A 1 90 ? -0.833 -5.053 -5.057 1.00 96.69 90 VAL A CA 1
ATOM 689 C C . VAL A 1 90 ? -1.125 -4.864 -6.545 1.00 96.69 90 VAL A C 1
ATOM 691 O O . VAL A 1 90 ? -0.333 -5.285 -7.384 1.00 96.69 90 VAL A O 1
ATOM 694 N N . ALA A 1 91 ? -2.240 -4.209 -6.880 1.00 97.31 91 ALA A N 1
ATOM 695 C CA . ALA A 1 91 ? -2.629 -3.966 -8.264 1.00 97.31 91 ALA A CA 1
ATOM 696 C C . ALA A 1 91 ? -1.566 -3.157 -9.016 1.00 97.31 91 ALA A C 1
ATOM 698 O O . ALA A 1 91 ? -1.204 -3.524 -10.127 1.00 97.31 91 ALA A O 1
ATOM 699 N N . VAL A 1 92 ? -1.027 -2.103 -8.402 1.00 96.31 92 VAL A N 1
ATOM 700 C CA . VAL A 1 92 ? 0.036 -1.270 -8.982 1.00 96.31 92 VAL A CA 1
ATOM 701 C C . VAL A 1 92 ? 1.334 -2.052 -9.168 1.00 96.31 92 VAL A C 1
ATOM 703 O O . VAL A 1 92 ? 1.967 -1.921 -10.218 1.00 96.31 92 VAL A O 1
ATOM 706 N N . THR A 1 93 ? 1.719 -2.877 -8.190 1.00 95.44 93 THR A N 1
ATOM 707 C CA . THR A 1 93 ? 2.912 -3.726 -8.300 1.00 95.44 93 THR A CA 1
ATOM 708 C C . THR A 1 93 ? 2.762 -4.754 -9.420 1.00 95.44 93 THR A C 1
ATOM 710 O O . THR A 1 93 ? 3.690 -4.950 -10.194 1.00 95.44 93 THR A O 1
ATOM 713 N N . VAL A 1 94 ? 1.592 -5.380 -9.574 1.00 96.12 94 VAL A N 1
ATOM 714 C CA . VAL A 1 94 ? 1.338 -6.305 -10.694 1.00 96.12 94 VAL A CA 1
ATOM 715 C C . VAL A 1 94 ? 1.303 -5.558 -12.029 1.00 96.12 94 VAL A C 1
ATOM 717 O O . VAL A 1 94 ? 1.863 -6.027 -13.015 1.00 96.12 94 VAL A O 1
ATOM 720 N N . LEU A 1 95 ? 0.692 -4.373 -12.056 1.00 96.31 95 LEU A N 1
ATOM 721 C CA . LEU A 1 95 ? 0.577 -3.524 -13.242 1.00 96.31 95 LEU A CA 1
ATOM 722 C C . LEU A 1 95 ? 1.927 -2.945 -13.702 1.00 96.31 95 LEU A C 1
ATOM 724 O O . LEU A 1 95 ? 2.024 -2.438 -14.817 1.00 96.31 95 LEU A O 1
ATOM 728 N N . TRP A 1 96 ? 2.973 -3.055 -12.880 1.00 95.69 96 TRP A N 1
ATOM 729 C CA . TRP A 1 96 ? 4.341 -2.737 -13.281 1.00 95.69 96 TRP A CA 1
ATOM 730 C C . TRP A 1 96 ? 4.839 -3.656 -14.402 1.00 95.69 96 TRP A C 1
ATOM 732 O O . TRP A 1 96 ? 5.452 -3.174 -15.347 1.00 95.69 96 TRP A O 1
ATOM 742 N N . TRP A 1 97 ? 4.511 -4.952 -14.365 1.00 94.81 97 TRP A N 1
ATOM 743 C CA . TRP A 1 97 ? 4.968 -5.933 -15.359 1.00 94.81 97 TRP A CA 1
ATOM 744 C C . TRP A 1 97 ? 4.616 -5.579 -16.810 1.00 94.81 97 TRP A C 1
ATOM 746 O O . TRP A 1 97 ? 5.519 -5.574 -17.641 1.00 94.81 97 TRP A O 1
ATOM 756 N N . PRO A 1 98 ? 3.359 -5.240 -17.153 1.00 96.19 98 PRO A N 1
ATOM 757 C CA . PRO A 1 98 ? 3.032 -4.785 -18.504 1.00 96.19 98 PRO A CA 1
ATOM 758 C C . PRO A 1 98 ? 3.529 -3.364 -18.812 1.00 96.19 98 PRO A C 1
ATOM 760 O O . PRO A 1 98 ? 3.543 -2.971 -19.975 1.00 96.19 98 PRO A O 1
ATOM 763 N N . ALA A 1 99 ? 3.896 -2.571 -17.800 1.00 95.06 99 ALA A N 1
ATOM 764 C CA . ALA A 1 99 ? 4.476 -1.245 -17.997 1.00 95.06 99 ALA A CA 1
ATOM 765 C C . ALA A 1 99 ? 5.991 -1.285 -18.236 1.00 95.06 99 ALA A C 1
ATOM 767 O O . ALA A 1 99 ? 6.545 -0.314 -18.749 1.00 95.06 99 ALA A O 1
ATOM 768 N N . TRP A 1 100 ? 6.661 -2.363 -17.834 1.00 96.44 100 TRP A N 1
ATOM 769 C CA . TRP A 1 100 ? 8.100 -2.527 -17.960 1.00 96.44 100 TRP A CA 1
ATOM 770 C C . TRP A 1 100 ? 8.519 -2.645 -19.431 1.00 96.44 100 TRP A C 1
ATOM 772 O O . TRP A 1 100 ? 7.924 -3.393 -20.205 1.00 96.44 100 TRP A O 1
ATOM 782 N N . ASN A 1 101 ? 9.557 -1.903 -19.821 1.00 93.69 101 ASN A N 1
ATOM 783 C CA . ASN A 1 101 ? 10.066 -1.871 -21.196 1.00 93.69 101 ASN A CA 1
ATOM 784 C C . ASN A 1 101 ? 11.220 -2.863 -21.459 1.00 93.69 101 ASN A C 1
ATOM 786 O O . ASN A 1 101 ? 11.800 -2.841 -22.543 1.00 93.69 101 ASN A O 1
ATOM 790 N N . GLY A 1 102 ? 11.567 -3.709 -20.481 1.00 92.25 102 GLY A N 1
ATOM 791 C CA . GLY A 1 102 ? 12.701 -4.642 -20.548 1.00 92.25 102 GLY A CA 1
ATOM 792 C C . GLY A 1 102 ? 14.057 -4.028 -20.174 1.00 92.25 102 GLY A C 1
ATOM 793 O O . GLY A 1 102 ? 15.071 -4.723 -20.195 1.00 92.25 102 GLY A O 1
ATOM 794 N N . GLY A 1 103 ? 14.098 -2.735 -19.843 1.00 91.88 103 GLY A N 1
ATOM 795 C CA . GLY A 1 103 ? 15.296 -2.049 -19.367 1.00 91.88 103 GLY A CA 1
ATOM 796 C C . GLY A 1 103 ? 15.665 -2.429 -17.933 1.00 91.88 103 GLY A C 1
ATOM 797 O O . GLY A 1 103 ? 14.822 -2.881 -17.161 1.00 91.88 103 GLY A O 1
ATOM 798 N N . HIS A 1 104 ? 16.922 -2.195 -17.566 1.00 91.69 104 HIS A N 1
ATOM 799 C CA . HIS A 1 104 ? 17.441 -2.511 -16.238 1.00 91.69 104 HIS A CA 1
ATOM 800 C C . HIS A 1 104 ? 17.879 -1.250 -15.495 1.00 91.69 104 HIS A C 1
ATOM 802 O O . HIS A 1 104 ? 18.244 -0.243 -16.106 1.00 91.69 104 HIS A O 1
ATOM 808 N N . ILE A 1 105 ? 17.825 -1.318 -14.170 1.00 89.31 105 ILE A N 1
ATOM 809 C CA . ILE A 1 105 ? 18.299 -0.278 -13.256 1.00 89.31 105 ILE A CA 1
ATOM 810 C C . ILE A 1 105 ? 19.686 -0.685 -12.739 1.00 89.31 105 ILE A C 1
ATOM 812 O O . ILE A 1 105 ? 19.980 -1.874 -12.623 1.00 89.31 105 ILE A O 1
ATOM 816 N N . ALA A 1 106 ? 20.546 0.293 -12.435 1.00 84.19 106 ALA A N 1
ATOM 817 C CA . ALA A 1 106 ? 21.861 0.033 -11.856 1.00 84.19 106 ALA A CA 1
ATOM 818 C C . ALA A 1 106 ? 21.760 -0.787 -10.558 1.00 84.19 106 ALA A C 1
ATOM 820 O O . ALA A 1 106 ? 20.820 -0.634 -9.777 1.00 84.19 106 ALA A O 1
ATOM 821 N N . GLY A 1 107 ? 22.760 -1.634 -10.303 1.00 74.56 107 GLY A N 1
ATOM 822 C CA . GLY A 1 107 ? 22.790 -2.511 -9.130 1.00 74.56 107 GLY A CA 1
ATOM 823 C C . GLY A 1 107 ? 22.750 -1.771 -7.790 1.00 74.56 107 GLY A C 1
ATOM 824 O O . GLY A 1 107 ? 22.371 -2.369 -6.792 1.00 74.56 107 GLY A O 1
ATOM 825 N N . ASP A 1 108 ? 23.082 -0.486 -7.760 1.00 78.12 108 ASP A N 1
ATOM 826 C CA . ASP A 1 108 ? 23.164 0.334 -6.546 1.00 78.12 108 ASP A CA 1
ATOM 827 C C . ASP A 1 108 ? 21.830 1.050 -6.252 1.00 78.12 108 ASP A C 1
ATOM 829 O O . ASP A 1 108 ? 21.585 1.512 -5.137 1.00 78.12 108 ASP A O 1
ATOM 833 N N . ASP A 1 109 ? 20.961 1.111 -7.262 1.00 84.50 109 ASP A N 1
ATOM 834 C CA . ASP A 1 109 ? 19.630 1.700 -7.219 1.00 84.50 109 ASP A CA 1
ATOM 835 C C . ASP A 1 109 ? 18.562 0.634 -6.941 1.00 84.50 109 ASP A C 1
ATOM 837 O O . ASP A 1 109 ? 18.832 -0.566 -6.904 1.00 84.50 109 ASP A O 1
ATOM 841 N N . TYR A 1 110 ? 17.321 1.068 -6.732 1.00 85.88 110 TYR A N 1
ATOM 842 C CA . TYR A 1 110 ? 16.184 0.179 -6.511 1.00 85.88 110 TYR A CA 1
ATOM 843 C C . TYR A 1 110 ? 14.873 0.814 -6.972 1.00 85.88 110 TYR A C 1
ATOM 845 O O . TYR A 1 110 ? 14.733 2.039 -7.063 1.00 85.88 110 TYR A O 1
ATOM 853 N N . LEU A 1 111 ? 13.874 -0.024 -7.243 1.00 89.88 111 LEU A N 1
ATOM 854 C CA . LEU A 1 111 ? 12.515 0.447 -7.480 1.00 89.88 111 LEU A CA 1
ATOM 855 C C . LEU A 1 111 ? 11.956 1.036 -6.193 1.00 89.88 111 LEU A C 1
ATOM 857 O O . LEU A 1 111 ? 11.907 0.371 -5.159 1.00 89.88 111 LEU A O 1
ATOM 861 N N . TRP A 1 112 ? 11.429 2.255 -6.272 1.00 91.44 112 TRP A N 1
ATOM 862 C CA . TRP A 1 112 ? 10.850 2.952 -5.121 1.00 91.44 112 TRP A CA 1
ATOM 863 C C . TRP A 1 112 ? 9.703 2.183 -4.436 1.00 91.44 112 TRP A C 1
ATOM 865 O O . TRP A 1 112 ? 9.419 2.431 -3.265 1.00 91.44 112 TRP A O 1
ATOM 875 N N . LEU A 1 113 ? 9.066 1.218 -5.118 1.00 90.25 113 LEU A N 1
ATOM 876 C CA . LEU A 1 113 ? 8.075 0.315 -4.516 1.00 90.25 113 LEU A CA 1
ATOM 877 C C . LEU A 1 113 ? 8.634 -0.484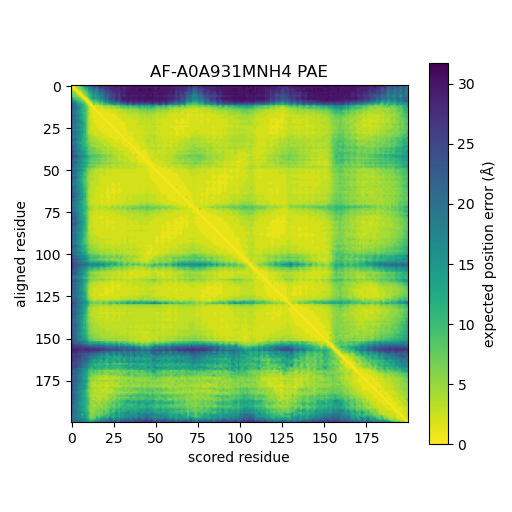 -3.331 1.00 90.25 113 LEU A C 1
ATOM 879 O O . LEU A 1 113 ? 7.871 -0.806 -2.422 1.00 90.25 113 LEU A O 1
ATOM 883 N N . THR A 1 114 ? 9.937 -0.779 -3.322 1.00 89.56 114 THR A N 1
ATOM 884 C CA . THR A 1 114 ? 10.626 -1.517 -2.243 1.00 89.56 114 THR A CA 1
ATOM 885 C C . THR A 1 114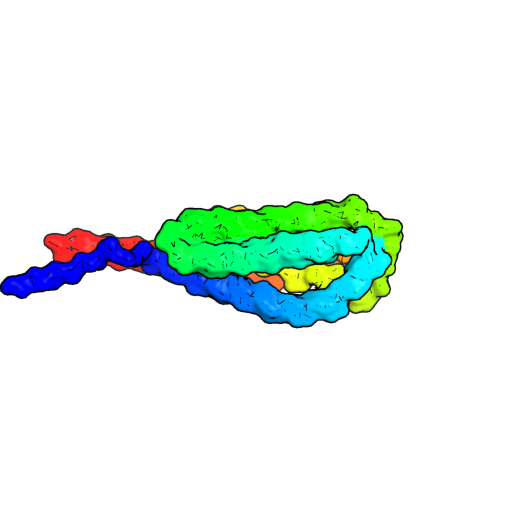 ? 10.672 -0.755 -0.924 1.00 89.56 114 THR A C 1
ATOM 887 O O . THR A 1 114 ? 10.815 -1.368 0.128 1.00 89.56 114 THR A O 1
ATOM 890 N N . LEU A 1 115 ? 10.494 0.569 -0.950 1.00 88.00 115 LEU A N 1
ATOM 891 C CA . LEU A 1 115 ? 10.536 1.404 0.251 1.00 88.00 115 LEU A CA 1
ATOM 892 C C . LEU A 1 115 ? 9.242 1.374 1.056 1.00 88.00 115 LEU A C 1
ATOM 894 O O . LEU A 1 115 ? 9.234 1.695 2.240 1.00 88.00 115 LEU A O 1
ATOM 898 N N . VAL A 1 116 ? 8.129 1.047 0.407 1.00 88.00 116 VAL A N 1
ATOM 899 C CA . VAL A 1 116 ? 6.795 1.265 0.961 1.00 88.00 116 VAL A CA 1
ATOM 900 C C . VAL A 1 116 ? 5.976 0.012 1.307 1.00 88.00 116 VAL A C 1
ATOM 902 O O . VAL A 1 116 ? 4.870 0.233 1.790 1.00 88.00 116 VAL A O 1
ATOM 905 N N . PRO A 1 117 ? 6.414 -1.264 1.162 1.00 88.06 117 PRO A N 1
ATOM 906 C CA . PRO A 1 117 ? 5.526 -2.428 1.323 1.00 88.06 117 PRO A CA 1
ATOM 907 C C . PRO A 1 117 ? 4.963 -2.589 2.747 1.00 88.06 117 PRO A C 1
ATOM 909 O O . PRO A 1 117 ? 3.862 -3.118 2.930 1.00 88.06 117 PRO A O 1
ATOM 912 N N . GLY A 1 118 ? 5.651 -2.052 3.761 1.00 89.50 118 GLY A N 1
ATOM 913 C CA . GLY A 1 118 ? 5.171 -2.041 5.144 1.00 89.50 118 GLY A CA 1
ATOM 914 C C . GLY A 1 118 ? 3.935 -1.157 5.378 1.00 89.50 118 GLY A C 1
ATOM 915 O O . GLY A 1 118 ? 3.066 -1.505 6.177 1.00 89.50 118 GLY A O 1
ATOM 916 N N . LEU A 1 119 ? 3.789 -0.037 4.663 1.00 93.62 119 LEU A N 1
ATOM 917 C CA . LEU A 1 119 ? 2.662 0.896 4.831 1.00 93.62 119 LEU A CA 1
ATOM 918 C C . LEU A 1 119 ? 1.291 0.328 4.402 1.00 93.62 119 LEU A C 1
ATOM 920 O O . LEU A 1 119 ? 0.325 0.437 5.173 1.00 93.62 119 LEU A O 1
ATOM 924 N N . PRO A 1 120 ? 1.141 -0.318 3.231 1.00 95.06 120 PRO A N 1
ATOM 925 C CA . PRO A 1 120 ? -0.104 -0.966 2.862 1.00 95.06 120 PRO A CA 1
ATOM 926 C C . PRO A 1 120 ? -0.348 -2.219 3.716 1.00 95.06 120 PRO A C 1
ATOM 928 O O . PRO A 1 120 ? -1.503 -2.551 3.972 1.00 95.06 120 PRO A O 1
ATOM 931 N N . ALA A 1 121 ? 0.695 -2.864 4.257 1.00 94.25 121 ALA A N 1
ATOM 932 C CA . ALA A 1 121 ? 0.524 -3.937 5.238 1.00 94.25 121 ALA A CA 1
ATOM 933 C C . ALA A 1 121 ? -0.038 -3.421 6.576 1.00 94.25 121 ALA A C 1
ATOM 935 O O . ALA A 1 121 ? -0.951 -4.024 7.140 1.00 94.25 121 ALA A O 1
ATOM 936 N N . LEU A 1 122 ? 0.411 -2.260 7.061 1.00 94.44 122 LEU A N 1
ATOM 937 C CA . LEU A 1 122 ? -0.206 -1.593 8.215 1.00 94.44 122 LEU A CA 1
ATOM 938 C C . LEU A 1 122 ? -1.652 -1.165 7.919 1.00 94.44 122 LEU A C 1
ATOM 940 O O . LEU A 1 122 ? -2.529 -1.281 8.776 1.00 94.44 122 LEU A O 1
ATOM 944 N N . SER A 1 123 ? -1.939 -0.754 6.686 1.00 96.25 123 SER A N 1
ATOM 945 C CA . SER A 1 123 ? -3.313 -0.479 6.242 1.00 96.25 123 SER A CA 1
ATOM 946 C C . SER A 1 123 ? -4.170 -1.754 6.261 1.00 96.25 123 SER A C 1
ATOM 948 O O . SER A 1 123 ? -5.302 -1.746 6.752 1.00 96.25 123 SER A O 1
ATOM 950 N N . ALA A 1 124 ? -3.605 -2.895 5.856 1.00 95.69 124 ALA A N 1
ATOM 951 C CA . ALA A 1 124 ? -4.240 -4.203 5.981 1.00 95.69 124 ALA A CA 1
ATOM 952 C C . ALA A 1 124 ? -4.534 -4.589 7.445 1.00 95.69 124 ALA A C 1
ATOM 954 O O . ALA A 1 124 ? -5.575 -5.195 7.704 1.00 95.69 124 ALA A O 1
ATOM 955 N N . VAL A 1 125 ? -3.696 -4.191 8.414 1.00 95.00 125 VAL A N 1
ATOM 956 C CA . VAL A 1 125 ? -3.975 -4.377 9.856 1.00 95.00 125 VAL A CA 1
ATOM 957 C C . VAL A 1 125 ? -5.221 -3.601 10.300 1.00 95.00 125 VAL A C 1
ATOM 959 O O . VAL A 1 125 ? -6.020 -4.109 11.090 1.00 95.00 125 VAL A O 1
ATOM 962 N N . ALA A 1 126 ? -5.434 -2.387 9.783 1.00 93.19 126 ALA A N 1
ATOM 963 C CA . ALA A 1 126 ? -6.649 -1.623 10.073 1.00 93.19 126 ALA A CA 1
ATOM 964 C C . ALA A 1 126 ? -7.899 -2.250 9.423 1.00 93.19 126 ALA A C 1
ATOM 966 O O . ALA A 1 126 ? -8.993 -2.218 9.998 1.00 93.19 126 ALA A O 1
ATOM 967 N N . ALA A 1 127 ? -7.742 -2.835 8.234 1.00 94.25 127 ALA A N 1
ATOM 968 C CA . ALA A 1 127 ? -8.832 -3.413 7.456 1.00 94.25 127 ALA A CA 1
ATOM 969 C C . ALA A 1 127 ? -9.274 -4.797 7.955 1.00 94.25 127 ALA A C 1
ATOM 971 O O . ALA A 1 127 ? -10.471 -5.051 8.151 1.00 94.25 127 ALA A O 1
ATOM 972 N N . TRP A 1 128 ? -8.319 -5.705 8.144 1.00 92.94 128 TRP A N 1
ATOM 973 C CA . TRP A 1 128 ? -8.561 -7.125 8.366 1.00 92.94 128 TRP A CA 1
ATOM 974 C C . TRP A 1 128 ? -8.281 -7.537 9.809 1.00 92.94 128 TRP A C 1
ATOM 976 O O . TRP A 1 128 ? -7.631 -6.847 10.585 1.00 92.94 128 TRP A O 1
ATOM 986 N N . ARG A 1 129 ? -8.835 -8.685 10.198 1.00 80.94 129 ARG A N 1
ATOM 987 C CA . ARG A 1 129 ? -8.586 -9.307 11.502 1.00 80.94 129 ARG A CA 1
ATOM 988 C C . ARG A 1 129 ? -7.730 -10.559 11.307 1.00 80.94 129 ARG A C 1
ATOM 990 O O . ARG A 1 129 ? -7.714 -11.128 10.214 1.00 80.94 129 ARG A O 1
ATOM 997 N N . SER A 1 130 ? -7.129 -11.034 12.398 1.00 84.44 130 SER A N 1
ATOM 998 C CA . SER A 1 130 ? -6.384 -12.300 12.456 1.00 84.44 130 SER A CA 1
ATOM 999 C C . SER A 1 130 ? -5.106 -12.283 11.599 1.00 84.44 130 SER A C 1
ATOM 1001 O O . SER A 1 130 ? -4.465 -11.245 11.480 1.00 84.44 130 SER A O 1
ATOM 1003 N N . TRP A 1 131 ? -4.717 -13.427 11.038 1.00 86.12 131 TRP A N 1
ATOM 1004 C CA . TRP A 1 131 ? -3.445 -13.664 10.350 1.00 86.12 131 TRP A CA 1
ATOM 1005 C C . TRP A 1 131 ? -3.324 -13.002 8.962 1.00 86.12 131 TRP A C 1
ATOM 1007 O O . TRP A 1 131 ? -2.233 -12.940 8.400 1.00 86.12 131 TRP A O 1
ATOM 1017 N N . ARG A 1 132 ? -4.421 -12.479 8.398 1.00 93.00 132 ARG A N 1
ATOM 1018 C CA . ARG A 1 132 ? -4.472 -11.958 7.017 1.00 93.00 132 ARG A CA 1
ATOM 1019 C C . ARG A 1 132 ? -3.452 -10.848 6.705 1.00 93.00 132 ARG A C 1
ATOM 1021 O O . ARG A 1 132 ? -2.864 -10.922 5.631 1.00 93.00 132 ARG A O 1
ATOM 1028 N N . PRO A 1 133 ? -3.196 -9.852 7.580 1.00 92.19 133 PRO A N 1
ATOM 1029 C CA . PRO A 1 133 ? -2.184 -8.826 7.313 1.00 92.19 133 PRO A CA 1
ATOM 1030 C C . PRO A 1 133 ? -0.765 -9.394 7.186 1.00 92.19 133 PRO A C 1
ATOM 1032 O O . PRO A 1 133 ? 0.019 -8.881 6.399 1.00 92.19 133 PRO A O 1
ATOM 1035 N N . PHE A 1 134 ? -0.448 -10.479 7.903 1.00 90.25 134 PHE A N 1
ATOM 1036 C CA . PHE A 1 134 ? 0.853 -11.148 7.802 1.00 90.25 134 PHE A CA 1
ATOM 1037 C C . PHE A 1 134 ? 1.008 -11.882 6.473 1.00 90.25 134 PHE A C 1
ATOM 1039 O O . PHE A 1 134 ? 2.045 -11.773 5.830 1.00 90.25 134 PHE A O 1
ATOM 1046 N N . ALA A 1 135 ? -0.034 -12.591 6.033 1.00 91.56 135 ALA A N 1
ATOM 1047 C CA . ALA A 1 135 ? -0.017 -13.244 4.727 1.00 91.56 135 ALA A CA 1
ATOM 1048 C C . ALA A 1 135 ? 0.059 -12.229 3.584 1.00 91.56 135 ALA A C 1
ATOM 1050 O O . ALA A 1 135 ? 0.818 -12.418 2.641 1.00 91.56 135 ALA A O 1
ATOM 1051 N N . TYR A 1 136 ? -0.681 -11.126 3.699 1.00 93.56 136 TYR A N 1
ATOM 1052 C CA . TYR A 1 136 ? -0.577 -10.012 2.766 1.00 93.56 136 TYR A CA 1
ATOM 1053 C C . TYR A 1 136 ? 0.837 -9.440 2.716 1.00 93.56 136 TYR A C 1
ATOM 1055 O O . TYR A 1 136 ? 1.380 -9.288 1.626 1.00 93.56 136 TYR A O 1
ATOM 1063 N N . LEU A 1 137 ? 1.440 -9.170 3.878 1.00 92.25 137 LEU A N 1
ATOM 1064 C CA . LEU A 1 137 ? 2.804 -8.664 3.946 1.00 92.25 137 LEU A CA 1
ATOM 1065 C C . LEU A 1 137 ? 3.767 -9.626 3.246 1.00 92.25 137 LEU A C 1
ATOM 1067 O O . LEU A 1 137 ? 4.509 -9.197 2.376 1.00 92.25 137 LEU A O 1
ATOM 1071 N N . ALA A 1 138 ? 3.703 -10.923 3.557 1.00 90.06 138 ALA A N 1
ATOM 1072 C CA . ALA A 1 138 ? 4.564 -11.925 2.933 1.00 90.06 138 ALA A CA 1
ATOM 1073 C C . ALA A 1 138 ? 4.429 -11.942 1.401 1.00 90.06 138 ALA A C 1
ATOM 1075 O O . ALA A 1 138 ? 5.433 -11.954 0.694 1.00 90.06 138 ALA A O 1
ATOM 1076 N N . VAL A 1 139 ? 3.198 -11.896 0.881 1.00 92.06 139 VAL A N 1
ATOM 1077 C CA . VAL A 1 139 ? 2.943 -11.860 -0.569 1.00 92.06 139 VAL A CA 1
ATOM 1078 C C . VAL A 1 139 ? 3.507 -10.588 -1.200 1.00 92.06 139 VAL A C 1
ATOM 1080 O O . VAL A 1 139 ? 4.137 -10.654 -2.253 1.00 92.06 139 VAL A O 1
ATOM 1083 N N . VAL A 1 140 ? 3.294 -9.436 -0.566 1.00 92.88 140 VAL A N 1
ATOM 1084 C CA . VAL A 1 140 ? 3.750 -8.144 -1.083 1.00 92.88 140 VAL A CA 1
ATOM 1085 C C . VAL A 1 140 ? 5.270 -8.027 -1.069 1.00 92.88 140 VAL A C 1
ATOM 1087 O O . VAL A 1 140 ? 5.841 -7.593 -2.065 1.00 92.88 140 VAL A O 1
ATOM 1090 N N . GLU A 1 141 ? 5.917 -8.441 0.017 1.00 89.88 141 GLU A N 1
ATOM 1091 C CA . GLU A 1 141 ? 7.377 -8.457 0.138 1.00 89.88 141 GLU A CA 1
ATOM 1092 C C . GLU A 1 141 ? 7.996 -9.316 -0.970 1.00 89.88 141 GLU A C 1
ATOM 1094 O O . GLU A 1 141 ? 8.870 -8.858 -1.704 1.00 89.88 141 GLU A O 1
ATOM 1099 N N . VAL A 1 142 ? 7.479 -10.535 -1.169 1.00 88.88 142 VAL A N 1
ATOM 1100 C CA . VAL A 1 142 ? 7.934 -11.415 -2.256 1.00 88.88 142 VAL A CA 1
ATOM 1101 C C . VAL A 1 142 ? 7.738 -10.749 -3.615 1.00 88.88 142 VAL A C 1
ATOM 1103 O O . VAL A 1 142 ? 8.666 -10.733 -4.420 1.00 88.88 142 VAL A O 1
ATOM 1106 N N . LEU A 1 143 ? 6.561 -10.178 -3.873 1.00 91.44 143 LEU A N 1
ATOM 1107 C CA . LEU A 1 143 ? 6.240 -9.581 -5.165 1.00 91.44 143 LEU A CA 1
ATOM 1108 C C . LEU A 1 143 ? 7.145 -8.383 -5.488 1.00 91.44 143 LEU A C 1
ATOM 1110 O O . LEU A 1 143 ? 7.715 -8.311 -6.577 1.00 91.44 143 LEU A O 1
ATOM 1114 N N . VAL A 1 144 ? 7.290 -7.450 -4.549 1.00 92.06 144 VAL A N 1
ATOM 1115 C CA . VAL A 1 144 ? 8.056 -6.215 -4.748 1.00 92.06 144 VAL A CA 1
ATOM 1116 C C . VAL A 1 144 ? 9.547 -6.512 -4.881 1.00 92.06 144 VAL A C 1
ATOM 1118 O O . VAL A 1 144 ? 10.185 -6.009 -5.804 1.00 92.06 144 VAL A O 1
ATOM 1121 N N . HIS A 1 145 ? 10.101 -7.369 -4.024 1.00 87.75 145 HIS A N 1
ATOM 1122 C CA . HIS A 1 145 ? 11.528 -7.680 -4.071 1.00 87.75 145 HIS A CA 1
ATOM 1123 C C . HIS A 1 145 ? 11.906 -8.639 -5.202 1.00 87.75 145 HIS A C 1
ATOM 1125 O O . HIS A 1 145 ? 13.012 -8.533 -5.727 1.00 87.75 145 HIS A O 1
ATOM 1131 N N . ALA A 1 146 ? 11.008 -9.527 -5.641 1.00 88.00 146 ALA A N 1
ATOM 1132 C CA . ALA A 1 146 ? 11.224 -10.274 -6.880 1.00 88.00 146 ALA A CA 1
ATOM 1133 C C . ALA A 1 146 ? 11.271 -9.328 -8.089 1.00 88.00 146 ALA A C 1
ATOM 1135 O O . ALA A 1 146 ? 12.164 -9.447 -8.924 1.00 88.00 146 ALA A O 1
ATOM 1136 N N . THR A 1 147 ? 10.355 -8.356 -8.142 1.00 90.06 147 THR A N 1
ATOM 1137 C CA . THR A 1 147 ? 10.318 -7.337 -9.203 1.00 90.06 147 THR A CA 1
ATOM 1138 C C . THR A 1 147 ? 11.597 -6.494 -9.211 1.00 90.06 147 THR A C 1
ATOM 1140 O O . THR A 1 147 ? 12.229 -6.344 -10.254 1.00 90.06 147 THR A O 1
ATOM 1143 N N . ASP A 1 148 ? 12.024 -6.007 -8.042 1.00 89.69 148 ASP A N 1
ATOM 1144 C CA . ASP A 1 148 ? 13.269 -5.243 -7.885 1.00 89.69 148 ASP A CA 1
ATOM 1145 C C . ASP A 1 148 ? 14.505 -6.042 -8.309 1.00 89.69 148 ASP A C 1
ATOM 1147 O O . ASP A 1 148 ? 15.385 -5.534 -9.000 1.00 89.69 148 ASP A O 1
ATOM 1151 N N . ARG A 1 149 ? 14.553 -7.329 -7.958 1.00 86.69 149 ARG A N 1
ATOM 1152 C CA . ARG A 1 149 ? 15.667 -8.192 -8.345 1.00 86.69 149 ARG A CA 1
ATOM 1153 C C . ARG A 1 149 ? 15.751 -8.385 -9.856 1.00 86.69 149 ARG A C 1
ATOM 1155 O O . ARG A 1 149 ? 16.851 -8.372 -10.399 1.00 86.69 149 ARG A O 1
ATOM 1162 N N . ILE A 1 150 ? 14.602 -8.570 -10.508 1.00 89.06 150 ILE A N 1
ATOM 1163 C CA . ILE A 1 150 ? 14.521 -8.793 -11.955 1.00 89.06 150 ILE A CA 1
ATOM 1164 C C . ILE A 1 150 ? 14.953 -7.537 -12.708 1.00 89.06 150 ILE A C 1
ATOM 1166 O O . ILE A 1 150 ? 15.789 -7.627 -13.599 1.00 89.06 150 ILE A O 1
ATOM 1170 N N . VAL A 1 151 ? 14.471 -6.356 -12.315 1.00 89.81 151 VAL A N 1
ATOM 1171 C CA . VAL A 1 151 ? 14.860 -5.114 -13.000 1.00 89.81 151 VAL A CA 1
ATOM 1172 C C . VAL A 1 151 ? 16.323 -4.726 -12.755 1.00 89.81 151 VAL A C 1
ATOM 1174 O O . VAL A 1 151 ? 16.901 -3.996 -13.552 1.00 89.81 151 VAL A O 1
ATOM 1177 N N . ARG A 1 152 ? 16.942 -5.199 -11.671 1.00 88.19 152 ARG A N 1
ATOM 1178 C CA . ARG A 1 152 ? 18.366 -4.963 -11.372 1.00 88.19 152 ARG A CA 1
ATOM 1179 C C . ARG A 1 152 ? 19.290 -6.063 -11.906 1.00 88.19 152 ARG A C 1
ATOM 1181 O O . ARG A 1 152 ? 20.487 -6.001 -11.652 1.00 88.19 152 ARG A O 1
ATOM 1188 N N . ASP A 1 153 ? 18.738 -7.074 -12.584 1.00 85.25 153 ASP A N 1
ATOM 1189 C CA . ASP A 1 153 ? 19.458 -8.256 -13.084 1.00 85.25 153 ASP A CA 1
ATOM 1190 C C . ASP A 1 153 ? 20.375 -8.905 -12.026 1.00 85.25 153 ASP A C 1
ATOM 1192 O O . ASP A 1 153 ? 21.509 -9.305 -12.288 1.00 85.25 153 ASP A O 1
ATOM 1196 N N . ILE A 1 154 ? 19.913 -8.967 -10.770 1.00 78.00 154 ILE A N 1
ATOM 1197 C CA . ILE A 1 154 ? 20.745 -9.479 -9.674 1.00 78.00 154 ILE A CA 1
ATOM 1198 C C . ILE A 1 154 ? 20.687 -11.013 -9.669 1.00 78.00 154 ILE A C 1
ATOM 1200 O O . ILE A 1 154 ? 19.618 -11.578 -9.386 1.00 78.00 154 ILE A O 1
ATOM 1204 N N . PRO A 1 155 ? 21.827 -11.717 -9.843 1.00 69.94 155 PRO A N 1
ATOM 1205 C CA . PRO A 1 155 ? 21.866 -13.177 -9.863 1.00 69.94 155 PRO A CA 1
ATOM 1206 C C . PRO A 1 155 ? 21.260 -13.765 -8.595 1.00 69.94 155 PRO A C 1
ATOM 1208 O O . PRO A 1 155 ? 21.548 -13.288 -7.497 1.00 69.94 155 PRO A O 1
ATOM 1211 N N . VAL A 1 156 ? 20.437 -14.809 -8.704 1.00 63.06 156 VAL A N 1
ATOM 1212 C CA . VAL A 1 156 ? 19.869 -15.535 -7.552 1.00 63.06 156 VAL A CA 1
ATOM 1213 C C . VAL A 1 156 ? 20.972 -16.372 -6.879 1.00 63.06 156 VAL A C 1
ATOM 1215 O O . VAL A 1 156 ? 21.047 -17.579 -7.059 1.00 63.06 156 VAL A O 1
ATOM 1218 N N . GLY A 1 157 ? 21.889 -15.711 -6.169 1.00 65.88 157 GLY A N 1
ATOM 1219 C CA . GLY A 1 157 ? 22.958 -16.332 -5.378 1.00 65.88 157 GLY A CA 1
ATOM 1220 C C . GLY A 1 157 ? 22.692 -16.293 -3.868 1.00 65.88 157 GLY A C 1
ATOM 1221 O O . GLY A 1 157 ? 21.640 -15.826 -3.420 1.00 65.88 157 GLY A O 1
ATOM 1222 N N . ASP A 1 158 ? 23.691 -16.711 -3.084 1.00 53.16 158 ASP A N 1
ATOM 1223 C CA . ASP A 1 158 ? 23.637 -16.996 -1.631 1.00 53.16 158 ASP A CA 1
ATOM 1224 C C . ASP A 1 158 ? 23.140 -15.853 -0.719 1.00 53.16 158 ASP A C 1
ATOM 1226 O O . ASP A 1 158 ? 22.856 -16.061 0.458 1.00 53.16 158 ASP A O 1
ATOM 1230 N N . HIS A 1 159 ? 22.983 -14.639 -1.253 1.00 60.50 159 HIS A N 1
ATOM 1231 C CA . HIS A 1 159 ? 22.599 -13.442 -0.499 1.00 60.50 159 HIS A CA 1
ATOM 1232 C C . HIS A 1 159 ? 21.135 -13.027 -0.718 1.00 60.50 159 HIS A C 1
ATOM 1234 O O . HIS A 1 159 ? 20.665 -12.088 -0.081 1.00 60.50 159 HIS A O 1
ATOM 1240 N N . ALA A 1 160 ? 20.380 -13.728 -1.575 1.00 61.53 160 ALA A N 1
ATOM 1241 C CA . ALA A 1 160 ? 18.961 -13.437 -1.787 1.00 61.53 160 ALA A CA 1
ATOM 1242 C C . ALA A 1 160 ? 18.136 -13.668 -0.510 1.00 61.53 160 ALA A C 1
ATOM 1244 O O . ALA A 1 160 ? 17.467 -12.753 -0.032 1.00 61.53 160 ALA A O 1
ATOM 1245 N N . LEU A 1 161 ? 18.223 -14.872 0.066 1.00 62.72 161 LEU A N 1
ATOM 1246 C CA . LEU A 1 161 ? 17.456 -15.257 1.256 1.00 62.72 161 LEU A CA 1
ATOM 1247 C C . LEU A 1 161 ? 17.672 -14.305 2.449 1.00 62.72 161 LEU A C 1
ATOM 1249 O O . LEU A 1 161 ? 16.675 -13.868 3.023 1.00 62.72 161 LEU A O 1
ATOM 1253 N N . PRO A 1 162 ? 18.919 -13.939 2.814 1.00 63.81 162 PRO A N 1
ATOM 1254 C CA . PRO A 1 162 ? 19.174 -12.992 3.897 1.00 63.81 162 PRO A CA 1
ATOM 1255 C C . PRO A 1 162 ? 18.525 -11.618 3.685 1.00 63.81 162 PRO A C 1
ATOM 1257 O O . PRO A 1 162 ? 17.972 -11.061 4.632 1.00 63.81 162 PRO A O 1
ATOM 1260 N N . SER A 1 163 ? 18.531 -11.083 2.459 1.00 63.81 163 SER A N 1
ATOM 1261 C CA . SER A 1 163 ? 17.910 -9.785 2.157 1.00 63.81 163 SER A CA 1
ATOM 1262 C C . SER A 1 163 ? 16.386 -9.829 2.277 1.00 63.81 163 SER A C 1
ATOM 1264 O O . SER A 1 163 ? 15.805 -8.955 2.920 1.00 63.81 163 SER A O 1
ATOM 1266 N N . PHE A 1 164 ? 15.739 -10.870 1.738 1.00 68.06 164 PHE A N 1
ATOM 1267 C CA . PHE A 1 164 ? 14.294 -11.066 1.910 1.00 68.06 164 PHE A CA 1
ATOM 1268 C C . PHE A 1 164 ? 13.928 -11.252 3.387 1.00 68.06 164 PHE A C 1
ATOM 1270 O O . PHE A 1 164 ? 12.965 -10.657 3.863 1.00 68.06 164 PHE A O 1
ATOM 1277 N N . ALA A 1 165 ? 14.712 -12.041 4.129 1.00 68.56 165 ALA A N 1
ATOM 1278 C CA . ALA A 1 165 ? 14.475 -12.289 5.547 1.00 68.56 165 ALA A CA 1
ATOM 1279 C C . ALA A 1 165 ? 14.624 -11.016 6.390 1.00 68.56 165 ALA A C 1
ATOM 1281 O O . ALA A 1 165 ? 13.806 -10.778 7.279 1.00 68.56 165 ALA A O 1
ATOM 1282 N N . PHE A 1 166 ? 15.625 -10.179 6.106 1.00 68.25 166 PHE A N 1
ATOM 1283 C CA . PHE A 1 166 ? 15.847 -8.926 6.826 1.00 68.25 166 PHE A CA 1
ATOM 1284 C C . PHE A 1 166 ? 14.679 -7.949 6.646 1.00 68.25 166 PHE A C 1
ATOM 1286 O O . PHE A 1 166 ? 14.133 -7.450 7.633 1.00 68.25 166 PHE A O 1
ATOM 1293 N N . ILE A 1 167 ? 14.249 -7.724 5.402 1.00 67.06 167 ILE A N 1
ATOM 1294 C CA . ILE A 1 167 ? 13.187 -6.754 5.102 1.00 67.06 167 ILE A CA 1
ATOM 1295 C C . ILE A 1 167 ? 11.831 -7.272 5.591 1.00 67.06 167 ILE A C 1
ATOM 1297 O O . ILE A 1 167 ? 11.100 -6.545 6.270 1.00 67.06 167 ILE A O 1
ATOM 1301 N N . ALA A 1 168 ? 11.559 -8.567 5.398 1.00 71.00 168 ALA A N 1
ATOM 1302 C CA . ALA A 1 168 ? 10.379 -9.206 5.967 1.00 71.00 168 ALA A CA 1
ATOM 1303 C C . ALA A 1 168 ? 10.356 -9.088 7.498 1.00 71.00 168 ALA A C 1
ATOM 1305 O O . ALA A 1 168 ? 9.313 -8.767 8.060 1.00 71.00 168 ALA A O 1
ATOM 1306 N N . THR A 1 169 ? 11.490 -9.280 8.184 1.00 74.81 169 THR A N 1
ATOM 1307 C CA . THR A 1 169 ? 11.570 -9.150 9.651 1.00 74.81 169 THR A CA 1
ATOM 1308 C C . THR A 1 169 ? 11.276 -7.721 10.102 1.00 74.81 169 THR A C 1
ATOM 1310 O O . THR A 1 169 ? 10.513 -7.525 11.052 1.00 74.81 169 THR A O 1
ATOM 1313 N N . TYR A 1 170 ? 11.823 -6.721 9.403 1.00 75.44 170 TYR A N 1
ATOM 1314 C C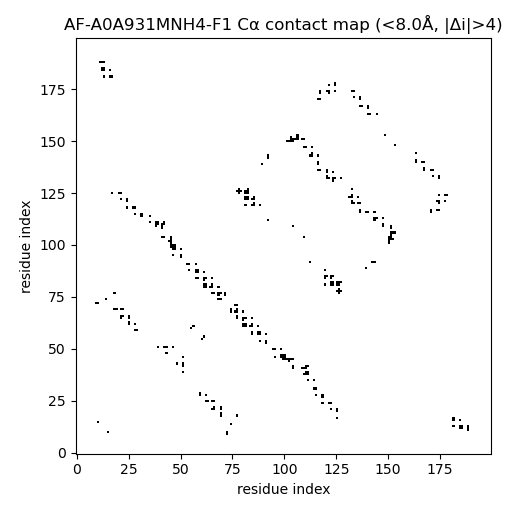A . TYR A 1 170 ? 11.578 -5.313 9.707 1.00 75.44 170 TYR A CA 1
ATOM 1315 C C . TYR A 1 170 ? 10.087 -4.973 9.590 1.00 75.44 170 TYR A C 1
ATOM 1317 O O . TYR A 1 170 ? 9.476 -4.533 10.566 1.00 75.44 170 TYR A O 1
ATOM 1325 N N . SER A 1 171 ? 9.463 -5.260 8.445 1.00 80.38 171 SER A N 1
ATOM 1326 C CA . SER A 1 171 ? 8.034 -5.004 8.229 1.00 80.38 171 SER A CA 1
ATOM 1327 C C . SER A 1 171 ? 7.143 -5.817 9.179 1.00 80.38 171 SER A C 1
ATOM 1329 O O . SER A 1 171 ? 6.143 -5.310 9.702 1.00 80.38 171 SER A O 1
ATOM 1331 N N . MET A 1 172 ? 7.517 -7.069 9.460 1.00 82.75 172 MET A N 1
ATOM 1332 C CA . MET A 1 172 ? 6.769 -7.961 10.347 1.00 82.75 172 MET A CA 1
ATOM 1333 C C . MET A 1 172 ? 6.770 -7.465 11.793 1.00 82.75 172 MET A C 1
ATOM 1335 O O . MET A 1 172 ? 5.750 -7.609 12.470 1.00 82.75 172 MET A O 1
ATOM 1339 N N . MET A 1 173 ? 7.848 -6.820 12.252 1.00 86.31 173 MET A N 1
ATOM 1340 C CA . MET A 1 173 ? 7.900 -6.196 13.576 1.00 86.31 173 MET A CA 1
ATOM 1341 C C . MET A 1 173 ? 6.812 -5.123 13.729 1.00 86.31 173 MET A C 1
ATOM 1343 O O . MET A 1 173 ? 6.061 -5.145 14.707 1.00 86.31 173 MET A O 1
ATOM 1347 N N . PHE A 1 174 ? 6.665 -4.222 12.752 1.00 84.75 174 PHE A N 1
ATOM 1348 C CA . PHE A 1 174 ? 5.648 -3.165 12.811 1.00 84.75 174 PHE A CA 1
ATOM 1349 C C . PHE A 1 174 ? 4.228 -3.714 12.677 1.00 84.75 174 PHE A C 1
ATOM 1351 O O . PHE A 1 174 ? 3.339 -3.308 13.430 1.00 84.75 174 PHE A O 1
ATOM 1358 N N . VAL A 1 175 ? 4.005 -4.667 11.767 1.00 86.31 175 VAL A N 1
ATOM 1359 C CA . VAL A 1 175 ? 2.698 -5.328 11.605 1.00 86.31 175 VAL A CA 1
ATOM 1360 C C . VAL A 1 175 ? 2.315 -6.108 12.866 1.00 86.31 175 VAL A C 1
ATOM 1362 O O . VAL A 1 175 ? 1.163 -6.040 13.308 1.00 86.31 175 VAL A O 1
ATOM 1365 N N . GLY A 1 176 ? 3.273 -6.795 13.488 1.00 84.62 176 GLY A N 1
ATOM 1366 C CA . GLY A 1 176 ? 3.100 -7.500 14.755 1.00 84.62 176 GLY A CA 1
ATOM 1367 C C . GLY A 1 176 ? 2.740 -6.551 15.895 1.00 84.62 176 GLY A C 1
ATOM 1368 O O . GLY A 1 176 ? 1.704 -6.735 16.540 1.00 84.62 176 GLY A O 1
ATOM 1369 N N . ALA A 1 177 ? 3.530 -5.491 16.087 1.00 86.12 177 ALA A N 1
ATOM 1370 C CA . ALA A 1 177 ? 3.284 -4.474 17.108 1.00 86.12 177 ALA A CA 1
ATOM 1371 C C . ALA A 1 177 ? 1.905 -3.814 16.941 1.00 86.12 177 ALA A C 1
ATOM 1373 O O . ALA A 1 177 ? 1.143 -3.715 17.904 1.00 86.12 177 ALA A O 1
ATOM 1374 N N . ALA A 1 178 ? 1.538 -3.438 15.712 1.00 87.62 178 ALA A N 1
ATOM 1375 C CA . ALA A 1 178 ? 0.229 -2.869 15.406 1.00 87.62 17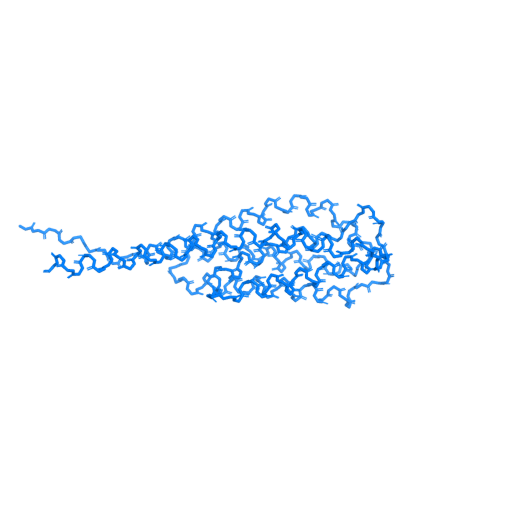8 ALA A CA 1
ATOM 1376 C C . ALA A 1 178 ? -0.917 -3.851 15.702 1.00 87.62 178 ALA A C 1
ATOM 1378 O O . ALA A 1 178 ? -1.926 -3.480 16.308 1.00 87.62 178 ALA A O 1
ATOM 1379 N N . THR A 1 179 ? -0.758 -5.118 15.314 1.00 88.12 179 THR A N 1
ATOM 1380 C CA . THR A 1 179 ? -1.774 -6.157 15.530 1.00 88.12 179 THR A CA 1
ATOM 1381 C C . THR A 1 179 ? -2.005 -6.410 17.019 1.00 88.12 179 THR A C 1
ATOM 1383 O O . THR A 1 179 ? -3.161 -6.456 17.456 1.00 88.12 179 THR A O 1
ATOM 1386 N N . ILE A 1 180 ? -0.926 -6.531 17.802 1.00 87.94 180 ILE A N 1
ATOM 1387 C CA . ILE A 1 180 ? -0.986 -6.731 19.256 1.00 87.94 180 ILE A CA 1
ATOM 1388 C C . ILE A 1 180 ? -1.578 -5.495 19.937 1.00 87.94 180 ILE A C 1
ATOM 13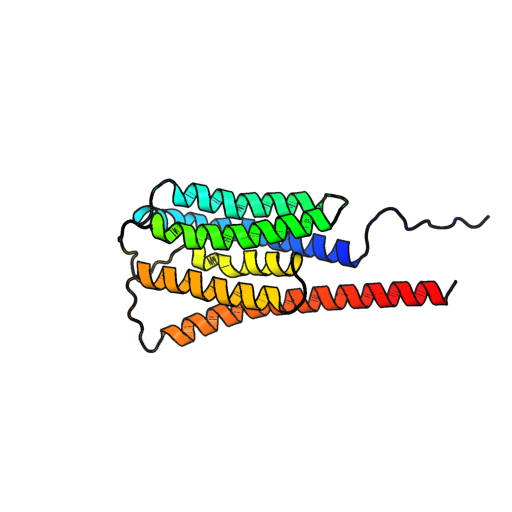90 O O . ILE A 1 180 ? -2.505 -5.635 20.734 1.00 87.94 180 ILE A O 1
ATOM 1394 N N . GLY A 1 181 ? -1.125 -4.289 19.581 1.00 85.56 181 GLY A N 1
ATOM 1395 C CA . GLY A 1 181 ? -1.636 -3.041 20.153 1.00 85.56 181 GLY A CA 1
ATOM 1396 C C . GLY A 1 181 ? -3.144 -2.871 19.945 1.00 85.56 181 GLY A C 1
ATOM 1397 O O . GLY A 1 181 ? -3.882 -2.586 20.890 1.00 85.56 181 GLY A O 1
ATOM 1398 N N . LEU A 1 182 ? -3.640 -3.145 18.734 1.00 86.06 182 LEU A N 1
ATOM 1399 C CA . LEU A 1 182 ? -5.079 -3.098 18.453 1.00 86.06 182 LEU A CA 1
ATOM 1400 C C . LEU A 1 182 ? -5.859 -4.235 19.131 1.00 86.06 182 LEU A C 1
ATOM 1402 O O . LEU A 1 182 ? -7.035 -4.060 19.452 1.00 86.06 182 LEU A O 1
ATOM 1406 N N . ALA A 1 183 ? -5.252 -5.406 19.338 1.00 84.88 183 ALA A N 1
ATOM 1407 C CA . ALA A 1 183 ? -5.879 -6.494 20.087 1.00 84.88 183 ALA A CA 1
ATOM 1408 C C . ALA A 1 183 ? -5.997 -6.171 21.585 1.00 84.88 183 ALA A C 1
ATOM 1410 O O . ALA A 1 183 ? -7.060 -6.397 22.172 1.00 84.88 183 ALA A O 1
ATOM 1411 N N . ALA A 1 184 ? -4.957 -5.582 22.176 1.00 85.62 184 ALA A N 1
ATOM 1412 C CA . ALA A 1 184 ? -4.961 -5.121 23.560 1.00 85.62 184 ALA A CA 1
ATOM 1413 C C . ALA A 1 184 ? -6.031 -4.041 23.785 1.00 85.62 184 ALA A C 1
ATOM 1415 O O . ALA A 1 184 ? -6.839 -4.173 24.703 1.00 85.62 184 ALA A O 1
ATOM 1416 N N . GLY A 1 185 ? -6.122 -3.047 22.891 1.00 82.81 185 GLY A N 1
ATOM 1417 C CA . GLY A 1 185 ? -7.154 -2.004 22.963 1.00 82.81 185 GLY A CA 1
ATOM 1418 C C . GLY A 1 185 ? -8.581 -2.567 22.954 1.00 82.81 185 GLY A C 1
ATOM 1419 O O . GLY A 1 185 ? -9.408 -2.170 23.765 1.00 82.81 185 GLY A O 1
ATOM 1420 N N . ARG A 1 186 ? -8.859 -3.572 22.109 1.00 83.31 186 ARG A N 1
ATOM 1421 C CA . ARG A 1 186 ? -10.170 -4.254 22.094 1.00 83.31 186 ARG A CA 1
ATOM 1422 C C . ARG A 1 186 ? -10.474 -5.012 23.386 1.00 83.31 186 ARG A C 1
ATOM 1424 O O . ARG A 1 186 ? -11.628 -5.073 23.794 1.00 83.31 186 ARG A O 1
ATOM 1431 N N . THR A 1 187 ? -9.458 -5.619 23.993 1.00 85.38 187 THR A N 1
ATOM 1432 C CA . THR A 1 187 ? -9.622 -6.368 25.246 1.00 85.38 187 THR A CA 1
ATOM 1433 C C . THR A 1 187 ? -9.924 -5.413 26.398 1.00 85.38 187 THR A C 1
ATOM 1435 O O . THR A 1 187 ? -10.828 -5.672 27.184 1.00 85.38 187 THR A O 1
ATOM 1438 N N . LEU A 1 188 ? -9.233 -4.270 26.447 1.00 83.75 188 LEU A N 1
ATOM 1439 C CA . LEU A 1 188 ? -9.479 -3.226 27.440 1.00 83.75 188 LEU A CA 1
ATOM 1440 C C . LEU A 1 188 ? -10.902 -2.657 27.330 1.00 83.75 188 LEU A C 1
ATOM 1442 O O . LEU A 1 188 ? -11.596 -2.557 28.340 1.00 83.75 188 LEU A O 1
ATOM 1446 N N . ASP A 1 189 ? -11.357 -2.364 26.109 1.00 84.50 189 ASP A N 1
ATOM 1447 C CA . ASP A 1 189 ? -12.733 -1.935 25.829 1.00 84.50 189 ASP A CA 1
ATOM 1448 C C . ASP A 1 189 ? -13.776 -2.923 26.365 1.00 84.50 189 ASP A C 1
ATOM 1450 O O . ASP A 1 189 ? -14.754 -2.518 26.996 1.00 84.50 189 ASP A O 1
ATOM 1454 N N . ALA A 1 190 ? -13.566 -4.221 26.121 1.00 84.12 190 ALA A N 1
ATOM 1455 C CA . ALA A 1 190 ? -14.480 -5.264 26.572 1.00 84.12 190 ALA A CA 1
ATOM 1456 C C . ALA A 1 190 ? -14.559 -5.309 28.104 1.00 84.12 190 ALA A C 1
ATOM 1458 O O . ALA A 1 190 ? -15.658 -5.308 28.655 1.00 84.12 190 ALA A O 1
ATOM 1459 N N . THR A 1 191 ? -13.414 -5.266 28.790 1.00 85.75 191 THR A N 1
ATOM 1460 C CA . THR A 1 191 ? -13.349 -5.282 30.259 1.00 85.75 191 THR A CA 1
ATOM 1461 C C . THR A 1 191 ? -14.009 -4.051 30.886 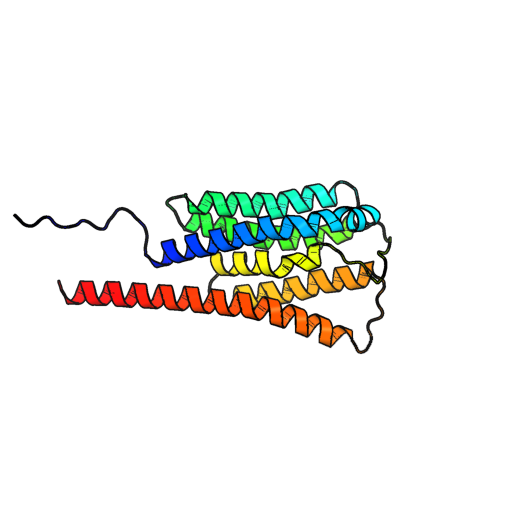1.00 85.75 191 THR A C 1
ATOM 1463 O O . THR A 1 191 ? -14.691 -4.159 31.910 1.00 85.75 191 THR A O 1
ATOM 1466 N N . ILE A 1 192 ? -13.847 -2.871 30.277 1.00 83.94 192 ILE A N 1
ATOM 1467 C CA . ILE A 1 192 ? -14.514 -1.642 30.733 1.00 83.94 192 ILE A CA 1
ATOM 1468 C C . ILE A 1 192 ? -16.036 -1.804 30.623 1.00 83.94 192 ILE A C 1
ATOM 1470 O O . ILE A 1 192 ? -16.754 -1.557 31.595 1.00 83.94 192 ILE A O 1
ATOM 1474 N N . ALA A 1 193 ? -16.530 -2.284 29.479 1.00 84.44 193 ALA A N 1
ATOM 1475 C CA . ALA A 1 193 ? -17.959 -2.495 29.261 1.00 84.44 193 ALA A CA 1
ATOM 1476 C C . ALA A 1 193 ? -18.563 -3.511 30.251 1.00 84.44 193 ALA A C 1
ATOM 1478 O O . ALA A 1 193 ? -19.625 -3.251 30.820 1.00 84.44 193 ALA A O 1
ATOM 1479 N N . THR A 1 194 ? -17.878 -4.630 30.519 1.00 84.50 194 THR A N 1
ATOM 1480 C CA . THR A 1 194 ? -18.352 -5.634 31.490 1.00 84.50 194 THR A CA 1
ATOM 1481 C C . THR A 1 194 ? -18.362 -5.111 32.923 1.00 84.50 194 THR A C 1
ATOM 1483 O O . THR A 1 194 ? -19.280 -5.417 33.686 1.00 84.50 194 THR A O 1
ATOM 1486 N N . THR A 1 195 ? -17.369 -4.297 33.295 1.00 85.94 195 THR A N 1
ATOM 1487 C CA . THR A 1 195 ? -17.289 -3.711 34.642 1.00 85.94 195 THR A CA 1
ATOM 1488 C C . THR A 1 195 ? -18.443 -2.739 34.874 1.00 85.94 195 THR A C 1
ATOM 1490 O O . THR A 1 195 ? -19.098 -2.797 35.912 1.00 85.94 195 THR A O 1
ATOM 1493 N N . HIS A 1 196 ? -18.755 -1.897 33.883 1.00 83.94 196 HIS A N 1
ATOM 1494 C CA . HIS A 1 196 ? -19.891 -0.980 33.967 1.00 83.94 196 HIS A CA 1
ATOM 1495 C C . HIS A 1 196 ? -21.240 -1.701 34.043 1.00 83.94 196 HIS A C 1
ATOM 1497 O O . HIS A 1 196 ? -22.083 -1.284 34.830 1.00 83.94 196 HIS A O 1
ATOM 1503 N N . ALA A 1 197 ? -21.432 -2.785 33.284 1.00 84.38 197 ALA A N 1
ATOM 1504 C CA . ALA A 1 197 ? -22.671 -3.565 33.320 1.00 84.38 197 ALA A CA 1
ATOM 1505 C C . ALA A 1 197 ? -22.898 -4.284 34.662 1.00 84.38 197 ALA A C 1
ATOM 1507 O O . ALA A 1 197 ? -24.035 -4.501 35.055 1.00 84.38 197 ALA A O 1
ATOM 1508 N N . THR A 1 198 ? -21.823 -4.651 35.367 1.00 82.94 198 THR A N 1
ATOM 1509 C CA . THR A 1 198 ? -21.909 -5.309 36.686 1.00 82.94 198 THR A CA 1
ATOM 1510 C C . THR A 1 198 ? -22.141 -4.310 37.828 1.00 82.94 198 THR A C 1
ATOM 1512 O O . THR A 1 198 ? -22.606 -4.690 38.898 1.00 82.94 198 THR A O 1
ATOM 1515 N N . ALA A 1 199 ? -21.802 -3.033 37.623 1.00 77.06 199 ALA A N 1
ATOM 1516 C CA . ALA A 1 199 ? -21.929 -1.975 38.628 1.00 77.06 199 ALA A CA 1
ATOM 1517 C C . ALA A 1 199 ? -23.277 -1.222 38.586 1.00 77.06 199 ALA A C 1
ATOM 1519 O O . ALA A 1 199 ? -23.497 -0.341 39.421 1.00 77.06 199 ALA A O 1
ATOM 1520 N N . SER A 1 200 ? -24.145 -1.527 37.613 1.00 61.31 200 SER A N 1
ATOM 1521 C CA . SER A 1 200 ? -25.498 -0.970 37.446 1.00 61.31 200 SER A CA 1
ATOM 1522 C C . SER A 1 200 ? -26.573 -1.943 37.902 1.00 61.31 200 SER A C 1
ATOM 1524 O O . SER A 1 200 ? -27.538 -1.475 38.544 1.00 61.31 200 SER A O 1
#

Radius of gyration: 20.2 Å; Cα contacts (8 Å, |Δi|>4): 197; chains: 1; bounding box: 56×32×61 Å

Nearest PDB structures (foldseek):
  1x8z-assembly1_A-2  TM=6.573E-01  e=7.271E+00  Arabidopsis thaliana
  1x8z-assembly3_A  TM=6.573E-01  e=7.271E+00  Arabidopsis thaliana
  5vju-assembly1_A  TM=3.509E-01  e=3.419E+00  synthetic construct
  8d9o-assembly1_A  TM=1.809E-01  e=1.453E+00  synthetic construct

Secondary structure (DSSP, 8-state):
--------SS--HHHHHHHHHHHHHHHHHHHHHHHHHHHHHHHHHHB-TTHHHHHHHHHHHHHHHHHHHTTSS-HHHHHHHHHHHHHHHHHHHHHHHHHB-S----TT---GGGGSTHHHHHHHHHH--TTHHHHHHHHHHHHHHHHHHHHTT----TTHHHHHHHHHHHHHHHHHHHHHHHHHHHHHHHHHHHHHHH--

Foldseek 3Di:
DDDPPPPDQADFVLLVLLLVLLLVLLVVVVVLVVVLVVQLVLLPVFFAPVLSVQLCCQQNVLSVQLNVCSPPRDLLSNLVSLVSNLVSLVVSLVVRVVGGPQAAGALVGWNSSQSPLLSSLSSNLSNDADCVSLVSSLVSLCSRVVVRCSRHVPDPDPCPVVVSVVSSVVSVVVSVVSNVVSVVSVVVSVVVVVVVVVVD

Mean predicted aligned error: 7.14 Å